Protein AF-A0A537S860-F1 (afdb_monomer_lite)

Foldseek 3Di:
DPVVCCVVVPHDPPDDDDDDDADLDDPPGDWLVRLLQLLLVVLVVCVVVVHDDDDDQDADDAFDPPDPCQQPALVVVVVVCQVCVQQQNLCVSNVATSVNCVVRNGSSCSSSSSVCSNQPRDHFPDWDWADDRGGIDIDGHHPDSDPDDDDDDPQDDQPPVCVQLLVLLVCCLPDPVSVVVCLVPVLVSLVVTPDDPQSSVCRNVLVVCCCPVPNRHGVVSSVSSCVRNVDD

Secondary structure (DSSP, 8-state):
-THHHHHHTT--TTS--------SSSSSPPPHHHHHHHHHHHHHHHHHTT----------SS--TTSTTTT---HHHHHHHHHHHHTT-GGGGGG--HHHHHHTT-GGGHHHHHHHHHH-S---SEEEEEE-SSSEEEEEE-------PPPPPSSPPPPGGGHHHHHHHHHHHH-HHHHHHHHH-HHHHHTTS---HHHHHHHHHT-HHIIIIIT---HHHHHHHHHHHS--

Structure (mmCIF, N/CA/C/O backbone):
data_AF-A0A537S860-F1
#
_entry.id   AF-A0A537S860-F1
#
loop_
_atom_site.group_PDB
_atom_site.id
_atom_site.type_symbol
_atom_site.label_atom_id
_atom_site.label_alt_id
_atom_site.label_comp_id
_atom_site.label_asym_id
_atom_site.label_entity_id
_atom_site.label_seq_id
_atom_site.pdbx_PDB_ins_code
_atom_site.Cartn_x
_atom_site.Cartn_y
_atom_site.Cartn_z
_atom_site.occupancy
_atom_site.B_iso_or_equiv
_atom_site.auth_seq_id
_atom_site.auth_comp_id
_atom_site.auth_asym_id
_atom_site.auth_atom_id
_atom_site.pdbx_PDB_model_num
ATOM 1 N N . ALA A 1 1 ? 5.070 0.898 -25.339 1.00 61.34 1 ALA A N 1
ATOM 2 C CA . ALA A 1 1 ? 4.832 0.032 -24.168 1.00 61.34 1 ALA A CA 1
ATOM 3 C C . ALA A 1 1 ? 3.435 -0.598 -24.181 1.00 61.34 1 ALA A C 1
ATOM 5 O O . ALA A 1 1 ? 3.368 -1.813 -24.228 1.00 61.34 1 ALA A O 1
ATOM 6 N N . PHE A 1 2 ? 2.332 0.167 -24.202 1.00 69.75 2 PHE A N 1
ATOM 7 C CA . PHE A 1 2 ? 0.989 -0.381 -23.910 1.00 69.75 2 PHE A CA 1
ATOM 8 C C . PHE A 1 2 ? 0.373 -1.342 -24.953 1.00 69.75 2 PHE A C 1
ATOM 10 O O . PHE A 1 2 ? -0.459 -2.167 -24.590 1.00 69.75 2 PHE A O 1
ATOM 17 N N . THR A 1 3 ? 0.763 -1.269 -26.231 1.00 80.12 3 THR A N 1
ATOM 18 C CA . THR A 1 3 ? 0.199 -2.131 -27.290 1.00 80.12 3 THR A CA 1
ATOM 19 C C . THR A 1 3 ? 0.643 -3.589 -27.179 1.00 80.12 3 THR A C 1
ATOM 21 O O . THR A 1 3 ? -0.132 -4.474 -27.516 1.00 80.12 3 THR A O 1
ATOM 24 N N . ILE A 1 4 ? 1.848 -3.843 -26.654 1.00 86.06 4 ILE A N 1
ATOM 25 C CA . ILE A 1 4 ? 2.384 -5.200 -26.478 1.00 86.06 4 ILE A CA 1
ATOM 26 C C . ILE A 1 4 ? 1.527 -5.977 -25.459 1.00 86.06 4 ILE A C 1
ATOM 28 O O . ILE A 1 4 ?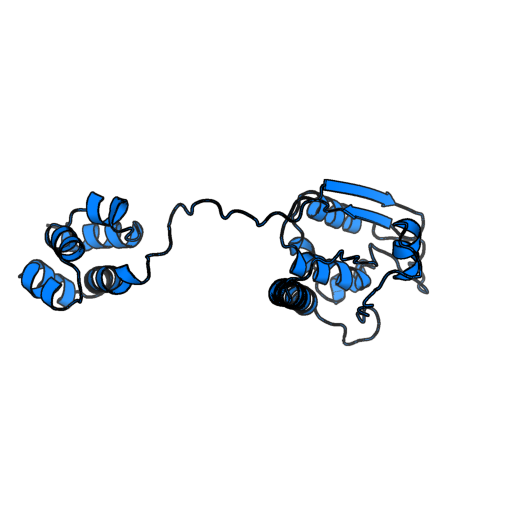 0.956 -6.996 -25.838 1.00 86.06 4 ILE A O 1
ATOM 32 N N . PRO A 1 5 ? 1.319 -5.509 -24.209 1.00 83.69 5 PRO A N 1
ATOM 33 C CA . PRO A 1 5 ? 0.417 -6.191 -23.281 1.00 83.69 5 PRO A CA 1
ATOM 34 C C . PRO A 1 5 ? -1.008 -6.359 -23.812 1.00 83.69 5 PRO A C 1
ATOM 36 O O . PRO A 1 5 ? -1.610 -7.397 -23.573 1.00 83.69 5 PRO A O 1
ATOM 39 N N . LEU A 1 6 ? -1.555 -5.382 -24.548 1.00 84.19 6 LEU A N 1
ATOM 40 C CA . LEU A 1 6 ? -2.899 -5.512 -25.128 1.00 84.19 6 LEU A CA 1
ATOM 41 C C . LEU A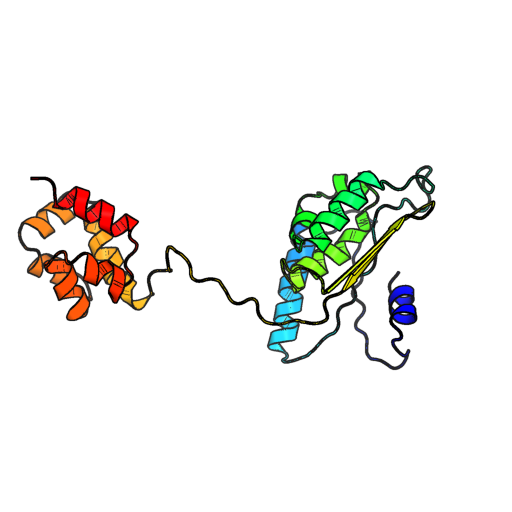 1 6 ? -3.003 -6.702 -26.090 1.00 84.19 6 LEU A C 1
ATOM 43 O O . LEU A 1 6 ? -3.944 -7.490 -25.978 1.00 84.19 6 LEU A O 1
ATOM 47 N N . GLU A 1 7 ? -2.030 -6.841 -26.993 1.00 85.62 7 GLU A N 1
ATOM 48 C CA . GLU A 1 7 ? -1.963 -7.942 -27.954 1.00 85.62 7 GLU A CA 1
ATOM 49 C C . GLU A 1 7 ? -1.814 -9.294 -27.245 1.00 85.62 7 GLU A C 1
ATOM 51 O O . GLU A 1 7 ? -2.605 -10.209 -27.478 1.00 85.62 7 GLU A O 1
ATOM 56 N N . PHE A 1 8 ? -0.865 -9.408 -26.310 1.00 87.12 8 PHE A N 1
ATOM 57 C CA . PHE A 1 8 ? -0.599 -10.664 -25.600 1.00 87.12 8 PHE A CA 1
ATOM 58 C C . PHE A 1 8 ? -1.686 -11.049 -24.584 1.00 87.12 8 PHE A C 1
ATOM 60 O O . PHE A 1 8 ? -1.863 -12.232 -24.303 1.00 87.12 8 PHE A O 1
ATOM 67 N N . CYS A 1 9 ? -2.460 -10.090 -24.067 1.00 85.50 9 CYS A N 1
ATOM 68 C CA . CYS A 1 9 ? -3.651 -10.376 -23.263 1.00 85.50 9 CYS A CA 1
ATOM 69 C C . CYS A 1 9 ? -4.868 -10.799 -24.110 1.00 85.50 9 CYS A C 1
ATOM 71 O O . CYS A 1 9 ? -5.910 -11.125 -23.542 1.00 85.50 9 CYS A O 1
ATOM 73 N N . GLY A 1 10 ? -4.763 -10.803 -25.445 1.00 86.50 10 GLY A N 1
ATOM 74 C CA . GLY A 1 10 ? -5.821 -11.263 -26.346 1.00 86.50 10 GLY A CA 1
ATOM 75 C C . GLY A 1 10 ? -6.966 -10.267 -26.544 1.00 86.50 10 GLY A C 1
ATOM 76 O O . GLY A 1 10 ? -8.055 -10.664 -26.969 1.00 86.50 10 GLY A O 1
ATOM 77 N N . TYR A 1 11 ? -6.754 -8.982 -26.240 1.00 85.56 11 TYR A N 1
ATOM 78 C CA . TYR A 1 11 ? -7.756 -7.952 -26.506 1.00 85.56 11 TYR A CA 1
ATOM 79 C C . TYR A 1 11 ? -7.839 -7.654 -28.001 1.00 85.56 11 TYR A C 1
ATOM 81 O O . TYR A 1 11 ? -6.830 -7.533 -28.696 1.00 85.56 11 TYR A O 1
ATOM 89 N N . LYS A 1 12 ? -9.066 -7.516 -28.506 1.00 82.69 12 LYS A N 1
ATOM 90 C CA . LYS A 1 12 ? -9.295 -7.159 -29.906 1.00 82.69 12 LYS A CA 1
ATOM 91 C C . LYS A 1 12 ? -9.099 -5.660 -30.116 1.00 82.69 12 LYS A C 1
ATOM 93 O O . LYS A 1 12 ? -9.374 -4.863 -29.221 1.00 82.69 12 LYS A O 1
ATOM 98 N N . HIS A 1 13 ? -8.690 -5.276 -31.321 1.00 75.19 13 HIS A N 1
ATOM 99 C CA . HIS A 1 13 ? -8.423 -3.879 -31.671 1.00 75.19 13 HIS A CA 1
ATOM 100 C C . HIS A 1 13 ? -9.678 -2.991 -31.599 1.00 75.19 13 HIS A C 1
ATOM 102 O O . HIS A 1 13 ? -9.564 -1.785 -31.405 1.00 75.19 13 HIS A O 1
ATOM 108 N N . GLU A 1 14 ? -10.875 -3.573 -31.723 1.00 82.75 14 GLU A N 1
ATOM 109 C CA . GLU A 1 14 ? -12.152 -2.854 -31.650 1.00 82.75 14 GLU A CA 1
ATOM 110 C C . GLU A 1 14 ? -12.618 -2.588 -30.208 1.00 82.75 14 GLU A C 1
ATOM 112 O O . GLU A 1 14 ? -13.622 -1.903 -29.995 1.00 82.75 14 GLU A O 1
ATOM 117 N N . GLN A 1 15 ? -11.929 -3.139 -29.204 1.00 84.19 15 GLN A N 1
ATOM 118 C CA . GLN A 1 15 ? -12.297 -2.954 -27.807 1.00 84.19 15 GLN A CA 1
ATOM 119 C C . GLN A 1 15 ? -11.957 -1.534 -27.342 1.00 84.19 15 GLN A C 1
ATOM 121 O O . GLN A 1 15 ? -10.877 -1.011 -27.610 1.00 84.19 15 GLN A O 1
ATOM 126 N N . GLN A 1 16 ? -12.885 -0.894 -26.626 1.00 85.50 16 GLN A N 1
ATOM 127 C CA . GLN A 1 16 ? -12.663 0.453 -26.106 1.00 85.50 16 GLN A CA 1
ATOM 128 C C . GLN A 1 16 ? -11.549 0.441 -25.056 1.00 85.50 16 GLN A C 1
ATOM 130 O O . GLN A 1 16 ? -11.630 -0.286 -24.065 1.00 85.50 16 GLN A O 1
ATOM 135 N N . PHE A 1 17 ? -10.538 1.284 -25.257 1.00 87.38 17 PHE A N 1
ATOM 136 C CA . PHE A 1 17 ? -9.439 1.480 -24.321 1.00 87.38 17 PHE A CA 1
ATOM 137 C C . PHE A 1 17 ? -9.232 2.973 -24.055 1.00 87.38 17 PHE A C 1
ATOM 139 O O . PHE A 1 17 ? -9.366 3.806 -24.952 1.00 87.38 17 PHE A O 1
ATOM 146 N N . LEU A 1 18 ? -8.894 3.309 -22.811 1.00 91.00 18 LEU A N 1
ATOM 147 C CA . LEU A 1 18 ? -8.478 4.651 -22.416 1.00 91.00 18 LEU A CA 1
ATOM 148 C C . LEU A 1 18 ? -6.978 4.610 -22.099 1.00 91.00 18 LEU A C 1
ATOM 150 O O . LEU A 1 18 ? -6.606 4.096 -21.043 1.00 91.00 18 LEU A O 1
ATOM 154 N N . PRO A 1 19 ? -6.101 5.108 -22.987 1.00 91.56 19 PRO A N 1
ATOM 155 C CA . PRO A 1 19 ? -4.675 5.133 -22.706 1.00 91.56 19 PRO A CA 1
ATOM 156 C C . PRO A 1 19 ? -4.357 6.248 -21.704 1.00 91.56 19 PRO A C 1
ATOM 158 O O . PRO A 1 19 ? -4.702 7.410 -21.915 1.00 91.56 19 PRO A O 1
ATOM 161 N N . ILE A 1 20 ? -3.657 5.896 -20.627 1.00 94.25 20 ILE A N 1
ATOM 162 C CA . ILE A 1 20 ? -3.117 6.851 -19.656 1.00 94.25 20 ILE A CA 1
ATOM 163 C C . ILE A 1 20 ? -1.597 6.818 -19.778 1.00 94.25 20 ILE A C 1
ATOM 165 O O . ILE A 1 20 ? -0.951 5.839 -19.405 1.00 94.25 20 ILE A O 1
ATOM 169 N N . PHE A 1 21 ? -1.022 7.889 -20.321 1.00 94.06 21 PHE A N 1
ATOM 170 C CA . PHE A 1 21 ? 0.425 8.026 -20.452 1.00 94.06 21 PHE A CA 1
ATOM 171 C C . PHE A 1 21 ? 1.009 8.673 -19.201 1.00 94.06 21 PHE A C 1
ATOM 173 O O . PHE A 1 21 ? 0.559 9.733 -18.766 1.00 94.06 21 PHE A O 1
ATOM 180 N N . VAL A 1 22 ? 2.042 8.045 -18.645 1.00 94.88 22 VAL A N 1
ATOM 181 C CA . VAL A 1 22 ? 2.754 8.534 -17.463 1.00 94.88 22 VAL A CA 1
ATOM 182 C C . VAL A 1 22 ? 4.182 8.845 -17.867 1.00 94.88 22 VAL A C 1
ATOM 184 O O . VAL A 1 22 ? 4.879 8.003 -18.430 1.00 94.88 22 VAL A O 1
ATOM 187 N N . ASN A 1 23 ? 4.623 10.065 -17.585 1.00 94.38 23 ASN A N 1
ATOM 188 C CA . ASN A 1 23 ? 5.998 10.465 -17.833 1.00 94.38 23 ASN A CA 1
ATOM 189 C C . ASN A 1 23 ? 6.952 9.719 -16.879 1.00 94.38 23 ASN A C 1
ATOM 191 O O . ASN A 1 23 ? 6.941 9.977 -15.678 1.00 94.38 23 ASN A O 1
ATOM 195 N N . ALA A 1 24 ? 7.772 8.808 -17.408 1.00 91.50 24 ALA A N 1
ATOM 196 C CA . ALA A 1 24 ? 8.7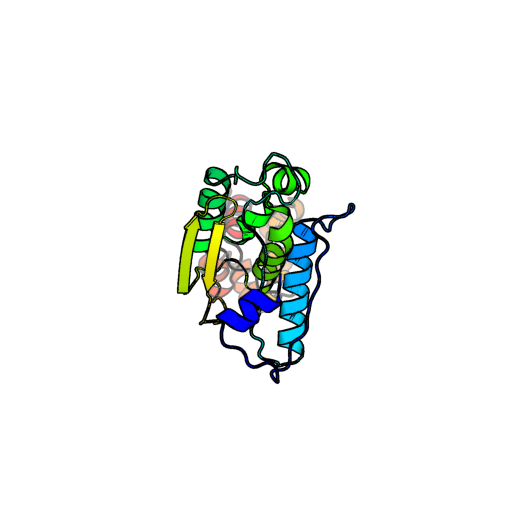66 8.056 -16.636 1.00 91.50 24 ALA A CA 1
ATOM 197 C C . ALA A 1 24 ? 10.204 8.576 -16.814 1.00 91.50 24 ALA A C 1
ATOM 199 O O . ALA A 1 24 ? 11.045 8.337 -15.953 1.00 91.50 24 ALA A O 1
ATOM 200 N N . TYR A 1 25 ? 10.484 9.317 -17.889 1.00 89.75 25 TYR A N 1
ATOM 201 C CA . TYR A 1 25 ? 11.857 9.603 -18.316 1.00 89.75 25 TYR A CA 1
ATOM 202 C C . TYR A 1 25 ? 12.248 11.076 -18.242 1.00 89.75 25 TYR A C 1
ATOM 204 O O . TYR A 1 25 ? 13.399 11.363 -17.937 1.00 89.75 25 TYR A O 1
ATOM 212 N N . VAL A 1 26 ? 11.330 12.013 -18.495 1.00 91.56 26 VAL A N 1
ATOM 213 C CA . VAL A 1 26 ? 11.678 13.437 -18.616 1.00 91.56 26 VAL A CA 1
ATOM 214 C C . VAL A 1 26 ? 11.445 14.143 -17.279 1.00 91.56 26 VAL A C 1
ATOM 216 O O . VAL A 1 26 ? 10.303 14.214 -16.834 1.00 91.56 26 VAL A O 1
ATOM 219 N N . PRO A 1 27 ? 12.466 14.696 -16.609 1.00 89.81 27 PRO A N 1
ATOM 220 C CA . PRO A 1 27 ? 12.236 15.459 -15.390 1.00 89.81 27 PRO A CA 1
ATOM 221 C C . PRO A 1 27 ? 11.418 16.742 -15.649 1.00 89.81 27 PRO A C 1
ATOM 223 O O . PRO A 1 27 ? 11.606 17.383 -16.684 1.00 89.81 27 PRO A O 1
ATOM 226 N N . PRO A 1 28 ? 10.553 17.164 -14.707 1.00 92.38 28 PRO A N 1
ATOM 227 C CA . PRO A 1 28 ? 10.201 16.455 -13.479 1.00 92.38 28 PRO A CA 1
ATOM 228 C C . PRO A 1 28 ? 9.213 15.304 -13.743 1.00 92.38 28 PRO A C 1
ATOM 230 O O . PRO A 1 28 ? 8.138 15.498 -14.313 1.00 92.38 28 PRO A O 1
ATOM 233 N N . GLN A 1 29 ? 9.555 14.100 -13.281 1.00 95.50 29 GLN A N 1
ATOM 234 C CA . GLN A 1 29 ? 8.632 12.965 -13.252 1.00 95.50 29 GLN A CA 1
ATOM 235 C C . GLN A 1 29 ? 7.666 13.085 -12.056 1.00 95.50 29 GLN A C 1
ATOM 237 O O . GLN A 1 29 ? 8.039 13.652 -11.025 1.00 95.50 29 GLN A O 1
ATOM 242 N N . PRO A 1 30 ? 6.443 12.523 -12.127 1.00 96.38 30 PRO A N 1
ATOM 243 C CA . PRO A 1 30 ? 5.575 12.437 -10.961 1.00 96.38 30 PRO A CA 1
ATOM 244 C C . PRO A 1 30 ? 6.231 11.583 -9.870 1.00 96.38 30 PRO A C 1
ATOM 246 O O . PRO A 1 30 ? 6.911 10.587 -10.155 1.00 96.38 30 PRO A O 1
ATOM 249 N N . THR A 1 31 ? 6.020 11.984 -8.615 1.00 96.19 31 THR A N 1
ATOM 250 C CA . THR A 1 31 ? 6.512 11.225 -7.464 1.00 96.19 31 THR A CA 1
ATOM 251 C C . THR A 1 31 ? 5.727 9.915 -7.306 1.00 96.19 31 THR A C 1
ATOM 253 O O . THR A 1 31 ? 4.570 9.835 -7.746 1.00 96.19 31 THR A O 1
ATOM 256 N N . PRO A 1 32 ? 6.319 8.894 -6.668 1.00 95.94 32 PRO A N 1
ATOM 257 C CA . PRO A 1 32 ? 5.631 7.654 -6.307 1.00 95.94 32 PRO A CA 1
ATOM 258 C C . PRO A 1 32 ? 4.298 7.875 -5.589 1.00 95.94 32 PRO A C 1
ATOM 260 O O . PRO A 1 32 ? 3.281 7.284 -5.952 1.00 95.94 32 PRO A O 1
ATOM 263 N N . GLU A 1 33 ? 4.268 8.785 -4.616 1.00 97.19 33 GLU A N 1
ATOM 264 C CA . GLU A 1 33 ? 3.080 9.096 -3.820 1.00 97.19 33 GLU A CA 1
ATOM 265 C C . GLU A 1 33 ? 1.998 9.733 -4.689 1.00 97.19 33 GLU A C 1
ATOM 267 O O . GLU A 1 33 ? 0.816 9.429 -4.534 1.00 97.19 33 GLU A O 1
ATOM 272 N N . ARG A 1 34 ? 2.389 10.590 -5.643 1.00 97.62 34 ARG A N 1
ATOM 273 C CA . ARG A 1 34 ? 1.449 11.193 -6.591 1.00 97.62 34 ARG A CA 1
ATOM 274 C C . ARG A 1 34 ? 0.859 10.148 -7.533 1.00 97.62 34 ARG A C 1
ATOM 276 O O . ARG A 1 34 ? -0.335 10.221 -7.813 1.00 97.62 34 ARG A O 1
ATOM 283 N N . CYS A 1 35 ? 1.665 9.191 -7.995 1.00 98.00 35 CYS A N 1
ATOM 284 C CA . CYS A 1 35 ? 1.203 8.069 -8.815 1.00 98.00 35 CYS A CA 1
ATOM 285 C C . CYS A 1 35 ? 0.196 7.205 -8.041 1.00 98.00 35 CYS A C 1
ATOM 287 O O . CYS A 1 35 ? -0.902 6.948 -8.530 1.00 98.00 35 CYS A O 1
ATOM 289 N N . PHE A 1 36 ? 0.511 6.850 -6.795 1.00 98.25 36 PHE A N 1
ATOM 290 C CA . PHE A 1 36 ? -0.393 6.090 -5.932 1.00 98.25 36 PHE A CA 1
ATOM 291 C C . PHE A 1 36 ? -1.702 6.841 -5.648 1.00 98.25 36 PHE A C 1
ATOM 293 O O . PHE A 1 36 ? -2.788 6.291 -5.828 1.00 98.25 36 PHE A O 1
ATOM 300 N N . ALA A 1 37 ? -1.627 8.123 -5.279 1.00 98.44 37 ALA A N 1
ATOM 301 C CA . ALA A 1 37 ? -2.808 8.949 -5.030 1.00 98.44 37 ALA A CA 1
ATOM 302 C C . ALA A 1 37 ? -3.676 9.121 -6.289 1.00 98.44 37 ALA A C 1
ATOM 304 O O . ALA A 1 37 ? -4.904 9.133 -6.204 1.00 98.44 37 ALA A O 1
ATOM 305 N N . PHE A 1 38 ? -3.054 9.224 -7.468 1.00 98.50 38 PHE A N 1
ATOM 306 C CA . PHE A 1 38 ? -3.778 9.231 -8.738 1.00 98.50 38 PHE A CA 1
ATOM 307 C C . PHE A 1 38 ? -4.528 7.913 -8.964 1.00 98.50 38 PHE A C 1
ATOM 309 O O . PHE A 1 38 ? -5.693 7.945 -9.353 1.00 98.50 38 PHE A O 1
ATOM 316 N N . GLY A 1 39 ? -3.908 6.771 -8.653 1.00 97.88 39 GLY A N 1
ATOM 317 C CA . GLY A 1 39 ? -4.574 5.469 -8.671 1.00 97.88 39 GLY A CA 1
ATOM 318 C C . GLY A 1 39 ? -5.807 5.420 -7.769 1.00 97.88 39 GLY A C 1
ATOM 319 O O . GLY A 1 39 ? -6.885 5.045 -8.223 1.00 97.88 39 GLY A O 1
ATOM 320 N N . GLN A 1 40 ? -5.691 5.891 -6.525 1.00 97.50 40 GLN A N 1
ATOM 321 C CA . GLN A 1 40 ? -6.833 5.958 -5.602 1.00 97.50 40 GLN A CA 1
ATOM 322 C C . GLN A 1 40 ? -7.978 6.809 -6.171 1.00 97.50 40 GLN A C 1
ATOM 324 O O . GLN A 1 40 ? -9.140 6.404 -6.139 1.00 97.50 40 GLN A O 1
ATOM 329 N N . ALA A 1 41 ? -7.651 7.977 -6.730 1.00 98.00 41 ALA A N 1
ATOM 330 C CA . ALA A 1 41 ? -8.639 8.858 -7.344 1.00 98.00 41 ALA A CA 1
ATOM 331 C C . ALA A 1 41 ? -9.305 8.214 -8.572 1.00 98.00 41 ALA A C 1
ATOM 333 O O . ALA A 1 41 ? -10.515 8.347 -8.755 1.00 98.00 41 ALA A O 1
ATOM 334 N N . LEU A 1 42 ? -8.536 7.494 -9.393 1.00 96.38 42 LEU A N 1
ATOM 335 C CA . LEU A 1 42 ? -9.043 6.810 -10.578 1.00 96.38 42 LEU A CA 1
ATOM 336 C C . LEU A 1 42 ? -9.981 5.654 -10.213 1.00 96.38 42 LEU A C 1
ATOM 338 O O . LEU A 1 42 ? -11.052 5.540 -10.806 1.00 96.38 42 LEU A O 1
ATOM 342 N N . ALA A 1 43 ? -9.622 4.838 -9.218 1.00 94.06 43 ALA A N 1
ATOM 343 C CA . ALA A 1 43 ? -10.499 3.786 -8.707 1.00 94.06 43 ALA A CA 1
ATOM 344 C C . ALA A 1 43 ? -11.815 4.373 -8.176 1.00 94.06 43 ALA A C 1
ATOM 346 O O . ALA A 1 43 ? -12.889 3.936 -8.588 1.00 94.06 43 ALA A O 1
ATOM 347 N N . HIS A 1 44 ? -11.739 5.440 -7.372 1.00 93.62 44 HIS A N 1
ATOM 348 C CA . HIS A 1 44 ? -12.932 6.113 -6.862 1.00 93.62 44 HIS A CA 1
ATOM 349 C C . HIS A 1 44 ? -13.828 6.662 -7.981 1.00 93.62 44 HIS A C 1
ATOM 351 O O . HIS A 1 44 ? -15.050 6.548 -7.912 1.00 93.62 44 HIS A O 1
ATOM 357 N N . ALA A 1 45 ? -13.240 7.245 -9.030 1.00 94.62 45 ALA A N 1
ATOM 358 C CA . ALA A 1 45 ? -13.993 7.744 -10.176 1.00 94.62 45 ALA A CA 1
ATOM 359 C C . ALA A 1 45 ? -14.723 6.611 -10.919 1.00 94.62 45 ALA A C 1
ATOM 361 O O . ALA A 1 45 ? -15.905 6.745 -11.224 1.00 94.62 45 ALA A O 1
ATOM 362 N N . ILE A 1 46 ? -14.053 5.479 -11.162 1.00 92.19 46 ILE A N 1
ATOM 363 C CA . ILE A 1 46 ? -14.655 4.306 -11.819 1.00 92.19 46 ILE A CA 1
ATOM 364 C C . ILE A 1 46 ? -15.834 3.760 -10.999 1.00 92.19 46 ILE A C 1
ATOM 366 O O . ILE A 1 46 ? -16.893 3.474 -11.564 1.00 92.19 46 ILE A O 1
ATOM 370 N N . GLU A 1 47 ? -15.675 3.662 -9.676 1.00 90.25 47 GLU A N 1
ATOM 371 C CA . GLU A 1 47 ? -16.731 3.223 -8.755 1.00 90.25 47 GLU A CA 1
ATOM 372 C C . GLU A 1 47 ? -17.935 4.172 -8.759 1.00 90.25 47 GLU A C 1
ATOM 374 O O . GLU A 1 47 ? -19.079 3.722 -8.845 1.00 90.25 47 GLU A O 1
ATOM 379 N N . ARG A 1 48 ? -17.693 5.489 -8.702 1.00 91.81 48 ARG A N 1
ATOM 380 C CA . ARG A 1 48 ? -18.747 6.519 -8.723 1.00 91.81 48 ARG A CA 1
ATOM 381 C C . ARG A 1 48 ? -19.549 6.521 -10.018 1.00 91.81 48 ARG A C 1
ATOM 383 O O . ARG A 1 48 ? -20.751 6.761 -9.980 1.00 91.81 48 ARG A O 1
ATOM 390 N N . GLU A 1 49 ? -18.899 6.213 -11.132 1.00 93.00 49 GLU A N 1
ATOM 391 C CA . GLU A 1 49 ? -19.537 6.048 -12.439 1.00 93.00 49 GLU A CA 1
ATOM 392 C C . GLU A 1 49 ? -20.309 4.720 -12.567 1.00 93.00 49 GLU A C 1
ATOM 394 O O . GLU A 1 49 ? -20.965 4.485 -13.582 1.00 93.00 49 GLU A O 1
ATOM 399 N N . GLY A 1 50 ? -20.224 3.820 -11.577 1.00 90.44 50 GLY A N 1
ATOM 400 C CA . GLY A 1 50 ? -20.863 2.502 -11.619 1.00 90.44 50 GLY A CA 1
ATOM 401 C C . GLY A 1 50 ? -20.315 1.601 -12.731 1.00 90.44 50 GLY A C 1
ATOM 402 O O . GLY A 1 50 ? -21.015 0.705 -13.211 1.00 90.44 50 GLY A O 1
ATOM 403 N N . ARG A 1 51 ? -19.079 1.848 -13.186 1.00 87.75 51 ARG A N 1
ATOM 404 C CA . ARG A 1 51 ? -18.453 1.123 -14.298 1.00 87.75 51 ARG A CA 1
ATOM 405 C C . ARG A 1 51 ? -17.580 -0.012 -13.788 1.00 87.75 51 ARG A C 1
ATOM 407 O O . ARG A 1 51 ? -16.957 0.065 -12.737 1.00 87.75 51 ARG A O 1
ATOM 414 N N . ARG A 1 52 ? -17.483 -1.064 -14.598 1.00 85.88 52 ARG A N 1
ATOM 415 C CA . ARG A 1 52 ? -16.489 -2.128 -14.431 1.00 85.88 52 ARG A CA 1
ATOM 416 C C . ARG A 1 52 ? -15.375 -1.905 -15.441 1.00 85.88 52 ARG A C 1
ATOM 418 O O . ARG A 1 52 ? -15.659 -1.743 -16.625 1.00 85.88 52 ARG A O 1
ATOM 425 N N . ALA A 1 53 ? -14.133 -1.918 -14.978 1.00 88.75 53 ALA A N 1
ATOM 426 C CA . ALA A 1 53 ? -12.960 -1.742 -15.821 1.00 88.75 53 ALA A CA 1
ATOM 427 C C . ALA A 1 53 ? -11.964 -2.880 -15.594 1.00 88.75 53 ALA A C 1
ATOM 429 O O . ALA A 1 53 ? -11.807 -3.355 -14.470 1.00 88.75 53 ALA A O 1
ATOM 430 N N . VAL A 1 54 ? -11.279 -3.284 -16.663 1.00 91.50 54 VAL A N 1
ATOM 431 C CA . VAL A 1 54 ? -10.011 -4.008 -16.558 1.00 91.50 54 VAL A CA 1
ATOM 432 C C . VAL A 1 54 ? -8.897 -2.984 -16.701 1.00 91.50 54 VAL A C 1
ATOM 434 O O . VAL A 1 54 ? -8.943 -2.138 -17.593 1.00 91.50 54 VAL A O 1
ATOM 437 N N . VAL A 1 55 ? -7.914 -3.048 -15.809 1.00 93.19 55 VAL A N 1
ATOM 438 C CA . VAL A 1 55 ? -6.785 -2.121 -15.784 1.00 93.19 55 VAL A CA 1
ATOM 439 C C . VAL A 1 55 ? -5.523 -2.891 -16.127 1.00 93.19 55 VAL A C 1
ATOM 441 O O . VAL A 1 55 ? -5.222 -3.903 -15.500 1.00 93.19 55 VAL A O 1
ATOM 444 N N . LEU A 1 56 ? -4.780 -2.392 -17.110 1.00 93.62 56 LEU A N 1
ATOM 445 C CA . LEU A 1 56 ? -3.460 -2.894 -17.465 1.00 93.62 56 LEU A CA 1
ATOM 446 C C . LEU A 1 56 ? -2.436 -1.809 -17.141 1.00 93.62 56 LEU A C 1
ATOM 448 O O . LEU A 1 56 ? -2.453 -0.738 -17.747 1.00 93.62 56 LEU A O 1
ATOM 452 N N . ALA A 1 57 ? -1.548 -2.088 -16.193 1.00 94.94 57 ALA A N 1
ATOM 453 C CA . ALA A 1 57 ? -0.360 -1.279 -15.965 1.00 94.94 57 ALA A CA 1
ATOM 454 C C . ALA A 1 57 ? 0.833 -1.966 -16.626 1.00 94.94 57 ALA A C 1
ATOM 456 O O . ALA A 1 57 ? 1.084 -3.145 -16.396 1.00 94.94 57 ALA A O 1
ATOM 457 N N . SER A 1 58 ? 1.538 -1.227 -17.478 1.00 92.00 58 SER A N 1
ATOM 458 C CA . SER A 1 58 ? 2.665 -1.738 -18.257 1.00 92.00 58 SER A CA 1
ATOM 459 C C . SER A 1 58 ? 3.927 -0.932 -17.992 1.00 92.00 58 SER A C 1
ATOM 461 O O . SER A 1 58 ? 3.833 0.283 -17.790 1.00 92.00 58 SER A O 1
ATOM 463 N N . GLY A 1 59 ? 5.080 -1.581 -18.108 1.00 90.25 59 GLY A N 1
ATOM 464 C CA . GLY A 1 59 ? 6.390 -0.989 -17.856 1.00 90.25 59 GLY A CA 1
ATOM 465 C C . GLY A 1 59 ? 7.050 -1.603 -16.625 1.00 90.25 59 GLY A C 1
ATOM 466 O O . GLY A 1 59 ? 6.378 -2.198 -15.781 1.00 90.25 59 GLY A O 1
ATOM 467 N N . GLY A 1 60 ? 8.369 -1.464 -16.549 1.00 88.44 60 GLY A N 1
ATOM 468 C CA . GLY A 1 60 ? 9.183 -2.184 -15.572 1.00 88.44 60 GLY A CA 1
ATOM 469 C C . GLY A 1 60 ? 9.430 -3.657 -15.959 1.00 88.44 60 GLY A C 1
ATOM 470 O O . GLY A 1 60 ? 8.921 -4.137 -16.970 1.00 88.44 60 GLY A O 1
ATOM 471 N N . LEU A 1 61 ? 10.201 -4.418 -15.180 1.00 95.50 61 LEU A N 1
ATOM 472 C CA . LEU A 1 61 ? 11.030 -3.936 -14.064 1.00 95.50 61 LEU A CA 1
ATOM 473 C C . LEU A 1 61 ? 12.352 -3.333 -14.592 1.00 95.50 61 LEU A C 1
ATOM 475 O O . LEU A 1 61 ? 12.316 -2.577 -15.569 1.00 95.50 61 LEU A O 1
ATOM 479 N N . SER A 1 62 ? 13.498 -3.607 -13.967 1.00 96.94 62 SER A N 1
ATOM 480 C CA . SER A 1 62 ? 14.764 -2.963 -14.311 1.00 96.94 62 SER A CA 1
ATOM 481 C C . SER A 1 62 ? 15.128 -3.141 -15.787 1.00 96.94 62 SER A C 1
ATOM 483 O O . SER A 1 62 ? 15.180 -4.251 -16.318 1.00 96.94 62 SER A O 1
ATOM 485 N N . HIS A 1 63 ? 15.371 -2.023 -16.467 1.00 94.94 63 HIS A N 1
ATOM 486 C CA . HIS A 1 63 ? 15.975 -1.980 -17.795 1.00 94.94 63 HIS A CA 1
ATOM 487 C C . HIS A 1 63 ? 16.516 -0.573 -18.087 1.00 94.94 63 HIS A C 1
ATOM 489 O O . HIS A 1 63 ? 16.055 0.422 -17.525 1.00 94.94 63 HIS A O 1
ATOM 495 N N . TYR A 1 64 ? 17.500 -0.485 -18.986 1.00 95.12 64 TYR A N 1
ATOM 496 C CA . TYR A 1 64 ? 18.267 0.748 -19.213 1.00 95.12 64 TYR A CA 1
ATOM 497 C C . TYR A 1 64 ? 18.443 1.056 -20.711 1.00 95.12 64 TYR A C 1
ATOM 499 O O . TYR A 1 64 ? 19.544 0.949 -21.259 1.00 95.12 64 TYR A O 1
ATOM 507 N N . PRO A 1 65 ? 17.355 1.372 -21.433 1.00 90.88 65 PRO A N 1
ATOM 508 C CA . PRO A 1 65 ? 17.396 1.523 -22.880 1.00 90.88 65 PRO A CA 1
ATOM 509 C C . PRO A 1 65 ? 18.263 2.720 -23.275 1.00 90.88 65 PRO A C 1
ATOM 511 O O . PRO A 1 65 ? 18.121 3.818 -22.743 1.00 90.88 65 PRO A O 1
ATOM 514 N N . GLY A 1 66 ? 19.164 2.507 -24.235 1.00 91.75 66 GLY A N 1
ATOM 515 C CA . GLY A 1 66 ? 20.040 3.565 -24.743 1.00 91.75 66 GLY A CA 1
ATOM 516 C C . GLY A 1 66 ? 21.196 3.949 -23.814 1.00 91.75 66 GLY A C 1
ATOM 517 O O . GLY A 1 66 ? 21.862 4.947 -24.084 1.00 91.75 66 GLY A O 1
ATOM 518 N N . THR A 1 67 ? 21.469 3.176 -22.758 1.00 93.62 67 THR A N 1
ATOM 519 C CA . THR A 1 67 ? 22.621 3.395 -21.870 1.00 93.62 67 THR A CA 1
ATOM 520 C C . THR A 1 67 ? 23.598 2.211 -21.909 1.00 93.62 67 THR A C 1
ATOM 522 O O . THR A 1 67 ? 23.237 1.115 -22.349 1.00 93.62 67 THR A O 1
ATOM 525 N N . PRO A 1 68 ? 24.839 2.376 -21.412 1.00 95.81 68 PRO A N 1
ATOM 526 C CA . PRO A 1 68 ? 25.773 1.261 -21.240 1.00 95.81 68 PRO A CA 1
ATOM 527 C C . PRO A 1 68 ? 25.274 0.147 -20.303 1.00 95.81 68 PRO A C 1
ATOM 529 O O . PRO A 1 68 ? 25.811 -0.955 -20.338 1.00 95.81 68 PRO A O 1
ATOM 532 N N . GLN A 1 69 ? 24.261 0.412 -19.470 1.00 93.56 69 GLN A N 1
ATOM 533 C CA . GLN A 1 69 ? 23.668 -0.558 -18.541 1.00 93.56 69 GLN A CA 1
ATOM 534 C C . GLN A 1 69 ? 22.617 -1.458 -19.207 1.00 93.56 69 GLN A C 1
ATOM 536 O O . GLN A 1 69 ? 22.098 -2.355 -18.554 1.00 93.56 69 GLN A O 1
ATOM 541 N N . TYR A 1 70 ? 22.303 -1.265 -20.494 1.00 94.62 70 TYR A N 1
ATOM 542 C CA . TYR A 1 70 ? 21.249 -2.019 -21.181 1.00 94.62 70 TYR A CA 1
ATOM 543 C C . TYR A 1 70 ? 21.319 -3.555 -21.017 1.00 94.62 70 TYR A C 1
ATOM 545 O O . TYR A 1 70 ? 20.278 -4.145 -20.741 1.00 94.62 70 TYR A O 1
ATOM 553 N N . PRO A 1 71 ? 22.486 -4.230 -21.110 1.00 96.19 71 PRO A N 1
ATOM 554 C CA . PRO A 1 71 ? 22.573 -5.682 -20.910 1.00 96.19 71 PRO A CA 1
ATOM 555 C C . PRO A 1 71 ? 22.710 -6.096 -19.429 1.00 96.19 71 PRO A C 1
ATOM 557 O O . PRO A 1 71 ? 23.087 -7.230 -19.133 1.00 96.19 71 PRO A O 1
ATOM 560 N N . HIS A 1 72 ? 22.486 -5.174 -18.489 1.00 96.31 72 HIS A N 1
ATOM 561 C CA . HIS A 1 72 ? 22.748 -5.349 -17.059 1.00 96.31 72 HIS A CA 1
ATOM 562 C C . HIS A 1 72 ? 21.534 -4.938 -16.206 1.00 96.31 72 HIS A C 1
ATOM 564 O O . HIS A 1 72 ? 21.616 -3.958 -15.463 1.00 96.31 72 HIS A O 1
ATOM 570 N N . PRO A 1 73 ? 20.400 -5.657 -16.304 1.00 97.19 73 PRO A N 1
ATOM 571 C CA . PRO A 1 73 ? 19.259 -5.413 -15.428 1.00 97.19 73 PRO A CA 1
ATOM 572 C C . PRO A 1 73 ? 19.617 -5.678 -13.954 1.00 97.19 73 PRO A C 1
ATOM 574 O O . PRO A 1 73 ? 20.395 -6.582 -13.638 1.00 97.19 73 PRO A O 1
ATOM 577 N N . ASP A 1 74 ? 19.016 -4.912 -13.046 1.00 97.56 74 ASP A N 1
ATOM 578 C CA . ASP A 1 74 ? 19.139 -5.067 -11.593 1.00 97.56 74 ASP A CA 1
ATOM 579 C C . ASP A 1 74 ? 18.165 -6.147 -11.084 1.00 97.56 74 ASP A C 1
ATOM 581 O O . ASP A 1 74 ? 17.138 -5.883 -10.453 1.00 97.56 74 ASP A O 1
ATOM 585 N N . ILE A 1 75 ? 18.494 -7.402 -11.403 1.00 97.25 75 ILE A N 1
ATOM 586 C CA . ILE A 1 75 ? 17.657 -8.576 -11.107 1.00 97.25 75 ILE A CA 1
ATOM 587 C C . ILE A 1 75 ? 17.428 -8.748 -9.599 1.00 97.25 75 ILE A C 1
ATOM 589 O O . ILE A 1 75 ? 16.371 -9.236 -9.193 1.00 97.25 75 ILE A O 1
ATOM 593 N N . ASP A 1 76 ? 18.397 -8.373 -8.763 1.00 97.44 76 ASP A N 1
ATOM 594 C CA . ASP A 1 76 ? 18.293 -8.549 -7.315 1.00 97.44 76 ASP A CA 1
ATOM 595 C C . ASP A 1 76 ? 17.248 -7.597 -6.723 1.00 97.44 76 ASP A C 1
ATOM 597 O O . ASP A 1 76 ? 16.369 -8.043 -5.979 1.00 97.44 76 ASP A O 1
ATOM 601 N N . THR A 1 77 ? 17.273 -6.314 -7.109 1.00 98.06 77 THR A N 1
ATOM 602 C CA . THR A 1 77 ? 16.214 -5.364 -6.734 1.00 98.06 77 THR A CA 1
ATOM 603 C C . THR A 1 77 ? 14.857 -5.822 -7.263 1.00 98.06 77 THR A C 1
ATOM 605 O O . THR A 1 77 ? 13.862 -5.808 -6.532 1.00 98.06 77 THR A O 1
ATOM 608 N N . ASP A 1 78 ? 14.807 -6.278 -8.512 1.00 98.25 78 ASP A N 1
ATOM 609 C CA . ASP A 1 78 ? 13.570 -6.711 -9.156 1.00 98.25 78 ASP A CA 1
ATOM 610 C C . ASP A 1 78 ? 12.944 -7.930 -8.485 1.00 98.25 78 ASP A C 1
ATOM 612 O O . ASP A 1 78 ? 11.721 -8.000 -8.349 1.00 98.25 78 ASP A O 1
ATOM 616 N N . ARG A 1 79 ? 13.764 -8.876 -8.015 1.00 98.38 79 ARG A N 1
ATOM 617 C CA . ARG A 1 79 ? 13.288 -10.036 -7.258 1.00 98.38 79 ARG A CA 1
ATOM 618 C C . ARG A 1 79 ? 12.642 -9.600 -5.947 1.00 98.38 79 ARG A C 1
ATOM 620 O O . ARG A 1 79 ? 11.565 -10.089 -5.618 1.00 98.38 79 ARG A O 1
ATOM 627 N N . VAL A 1 80 ? 13.237 -8.637 -5.241 1.00 98.44 80 VAL A N 1
ATOM 628 C CA . VAL A 1 80 ? 12.651 -8.078 -4.013 1.00 98.44 80 VAL A CA 1
ATOM 629 C C . VAL A 1 80 ? 11.332 -7.368 -4.315 1.00 98.44 80 VAL A C 1
ATOM 631 O O . VAL A 1 80 ? 10.350 -7.595 -3.607 1.00 98.44 80 VAL A O 1
ATOM 634 N N . ILE A 1 81 ? 11.274 -6.542 -5.367 1.00 98.25 81 ILE A N 1
ATOM 635 C CA . ILE A 1 81 ? 10.023 -5.908 -5.807 1.00 98.25 81 ILE A CA 1
ATOM 636 C C . ILE A 1 81 ? 8.972 -6.990 -6.068 1.00 98.25 81 ILE A C 1
ATOM 638 O O . ILE A 1 81 ? 7.902 -6.964 -5.461 1.00 98.25 81 ILE A O 1
ATOM 642 N N . PHE A 1 82 ? 9.290 -7.975 -6.907 1.00 98.50 82 PHE A N 1
ATOM 643 C CA . PHE A 1 82 ? 8.377 -9.049 -7.275 1.00 98.50 82 PHE A CA 1
ATOM 644 C C . PHE A 1 82 ? 7.872 -9.838 -6.065 1.00 98.50 82 PHE A C 1
ATOM 646 O O . PHE A 1 82 ? 6.666 -10.023 -5.935 1.00 98.50 82 PHE A O 1
ATOM 653 N N . GLU A 1 83 ? 8.748 -10.257 -5.151 1.00 98.50 83 GLU A N 1
ATOM 654 C CA . GLU A 1 83 ? 8.364 -11.004 -3.947 1.00 98.50 83 GLU A CA 1
ATOM 655 C C . GLU A 1 83 ? 7.385 -10.215 -3.070 1.00 98.50 83 GLU A C 1
ATOM 657 O O . GLU A 1 83 ? 6.420 -10.777 -2.545 1.00 98.50 83 GLU A O 1
ATOM 662 N N . ARG A 1 84 ? 7.583 -8.898 -2.937 1.00 98.44 84 ARG A N 1
ATOM 663 C CA . ARG A 1 84 ? 6.667 -8.028 -2.186 1.00 98.44 84 ARG A CA 1
ATOM 664 C C . ARG A 1 84 ? 5.315 -7.914 -2.877 1.00 98.44 84 ARG A C 1
ATOM 666 O O . ARG A 1 84 ? 4.292 -8.085 -2.212 1.00 98.44 84 ARG A O 1
ATOM 673 N N . LEU A 1 85 ? 5.302 -7.705 -4.193 1.00 97.94 85 LEU A N 1
ATOM 674 C CA . LEU A 1 85 ? 4.067 -7.636 -4.976 1.00 97.94 85 LEU A CA 1
ATOM 675 C C . LEU A 1 85 ? 3.308 -8.974 -4.964 1.00 97.94 85 LEU A C 1
ATOM 677 O O . LEU A 1 85 ? 2.103 -8.996 -4.727 1.00 97.94 85 LEU A O 1
ATOM 681 N N . ALA A 1 86 ? 4.011 -10.097 -5.124 1.00 98.12 86 ALA A N 1
ATOM 682 C CA . ALA A 1 86 ? 3.452 -11.448 -5.083 1.00 98.12 86 ALA A CA 1
ATOM 683 C C . ALA A 1 86 ? 2.915 -11.834 -3.693 1.00 98.12 86 ALA A C 1
ATOM 685 O O . ALA A 1 86 ? 1.992 -12.642 -3.583 1.00 98.12 86 ALA A O 1
ATOM 686 N N . ALA A 1 87 ? 3.451 -11.237 -2.624 1.00 97.88 87 ALA A N 1
ATOM 687 C CA . ALA A 1 87 ? 2.920 -11.360 -1.268 1.00 97.88 87 ALA A CA 1
ATOM 688 C C . ALA A 1 87 ? 1.733 -10.416 -0.983 1.00 97.88 87 ALA A C 1
ATOM 690 O O . ALA A 1 87 ? 1.157 -10.477 0.101 1.00 97.88 87 ALA A O 1
ATOM 691 N N . GLY A 1 88 ? 1.357 -9.555 -1.934 1.00 96.44 88 GLY A N 1
ATOM 692 C CA . GLY A 1 88 ? 0.280 -8.577 -1.784 1.00 96.44 88 GLY A CA 1
ATOM 693 C C . GLY A 1 88 ? 0.681 -7.268 -1.104 1.00 96.44 88 GLY A C 1
ATOM 694 O O . GLY A 1 88 ? -0.193 -6.472 -0.783 1.00 96.44 88 GLY A O 1
ATOM 695 N N . ASN A 1 89 ? 1.977 -7.021 -0.899 1.00 97.44 89 ASN A N 1
ATOM 696 C CA . ASN A 1 89 ? 2.501 -5.757 -0.383 1.00 97.44 89 ASN A CA 1
ATOM 697 C C . ASN A 1 89 ? 2.849 -4.821 -1.550 1.00 97.44 89 ASN A C 1
ATOM 699 O O . ASN A 1 89 ? 4.014 -4.651 -1.916 1.00 97.44 89 ASN A O 1
ATOM 703 N N . LEU A 1 90 ? 1.821 -4.233 -2.157 1.00 96.62 90 LEU A N 1
ATOM 704 C CA . LEU A 1 90 ? 1.950 -3.359 -3.322 1.00 96.62 90 LEU A CA 1
ATOM 705 C C . LEU A 1 90 ? 2.477 -1.980 -2.925 1.00 96.62 90 LEU A C 1
ATOM 707 O O . LEU A 1 90 ? 3.218 -1.349 -3.683 1.00 96.62 90 LEU A O 1
ATOM 711 N N . ARG A 1 91 ? 2.168 -1.536 -1.703 1.00 96.25 91 ARG A N 1
ATOM 712 C CA . ARG A 1 91 ? 2.708 -0.298 -1.125 1.00 96.25 91 ARG A CA 1
ATOM 713 C C . ARG A 1 91 ? 4.230 -0.298 -1.005 1.00 96.25 91 ARG A C 1
ATOM 715 O O . ARG A 1 91 ? 4.804 0.782 -0.888 1.00 96.25 91 ARG A O 1
ATOM 722 N N . TYR A 1 92 ? 4.895 -1.453 -1.095 1.00 97.56 92 TYR A N 1
ATOM 723 C CA . TYR A 1 92 ? 6.354 -1.522 -1.184 1.00 97.56 92 TYR A CA 1
ATOM 724 C C . TYR A 1 92 ? 6.920 -0.658 -2.323 1.00 97.56 92 TYR A C 1
ATOM 726 O O . TYR A 1 92 ? 7.970 -0.052 -2.159 1.00 97.56 92 TYR A O 1
ATOM 734 N N . LEU A 1 93 ? 6.199 -0.489 -3.437 1.00 96.81 93 LEU A N 1
ATOM 735 C CA . LEU A 1 93 ? 6.636 0.383 -4.538 1.00 96.81 93 LEU A CA 1
ATOM 736 C C . LEU A 1 93 ? 6.792 1.860 -4.141 1.00 96.81 93 LEU A C 1
ATOM 738 O O . LEU A 1 93 ? 7.447 2.612 -4.862 1.00 96.81 93 LEU A O 1
ATOM 742 N N . LEU A 1 94 ? 6.200 2.284 -3.020 1.00 97.00 94 LEU A N 1
ATOM 743 C CA . LEU A 1 94 ? 6.347 3.635 -2.478 1.00 97.00 94 LEU A CA 1
ATOM 744 C C . LEU A 1 94 ? 7.644 3.825 -1.684 1.00 97.00 94 LEU A C 1
ATOM 746 O O . LEU A 1 94 ? 7.954 4.948 -1.307 1.00 97.00 94 LEU A O 1
ATOM 750 N N . SER A 1 95 ? 8.421 2.766 -1.429 1.00 96.88 95 SER A N 1
ATOM 751 C CA . SER A 1 95 ? 9.729 2.907 -0.776 1.00 96.88 95 SER A CA 1
ATOM 752 C C . SER A 1 95 ? 10.815 3.448 -1.709 1.00 96.88 95 SER A C 1
ATOM 754 O O . SER A 1 95 ? 11.926 3.711 -1.256 1.00 96.88 95 SER A O 1
ATOM 756 N N . PHE A 1 96 ? 10.531 3.561 -3.008 1.00 96.38 96 PHE A N 1
ATOM 757 C CA . PHE A 1 96 ? 11.474 4.037 -4.013 1.00 96.38 96 PHE A CA 1
ATOM 758 C C . PHE A 1 96 ? 11.201 5.497 -4.324 1.00 96.38 96 PHE A C 1
ATOM 760 O O . PHE A 1 96 ? 10.169 5.795 -4.910 1.00 96.38 96 PHE A O 1
ATOM 767 N N . ASP A 1 97 ? 12.134 6.391 -4.014 1.00 94.69 97 ASP A N 1
ATOM 768 C CA . ASP A 1 97 ? 12.096 7.756 -4.538 1.00 94.69 97 ASP A CA 1
ATOM 769 C C . ASP A 1 97 ? 12.499 7.806 -6.029 1.00 94.69 97 ASP A C 1
ATOM 771 O O . ASP A 1 97 ? 12.858 6.800 -6.647 1.00 94.69 97 ASP A O 1
ATOM 775 N N . ALA A 1 98 ? 12.445 8.996 -6.636 1.00 92.88 98 ALA A N 1
ATOM 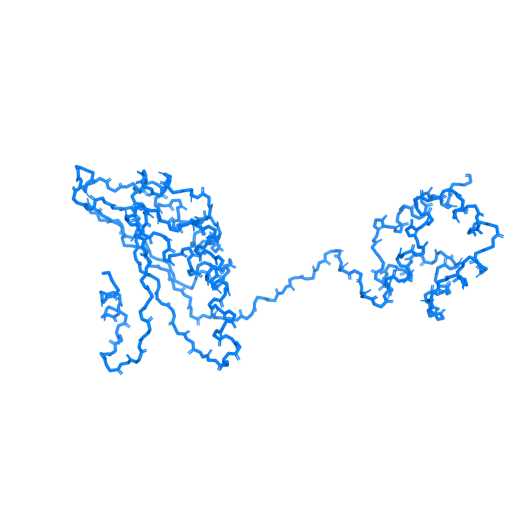776 C CA . ALA A 1 98 ? 12.785 9.167 -8.048 1.00 92.88 98 ALA A CA 1
ATOM 777 C C . ALA A 1 98 ? 14.223 8.724 -8.385 1.00 92.88 98 ALA A C 1
ATOM 779 O O . ALA A 1 98 ? 14.441 8.172 -9.462 1.00 92.88 98 ALA A O 1
ATOM 780 N N . ALA A 1 99 ? 15.181 8.934 -7.477 1.00 94.50 99 ALA A N 1
ATOM 781 C CA . ALA A 1 99 ? 16.580 8.572 -7.685 1.00 94.50 99 ALA A CA 1
ATOM 782 C C . ALA A 1 99 ? 16.813 7.062 -7.528 1.00 94.50 99 ALA A C 1
ATOM 784 O O . ALA A 1 99 ? 17.645 6.486 -8.224 1.00 94.50 99 ALA A O 1
ATOM 785 N N . ALA A 1 100 ? 16.085 6.408 -6.623 1.00 96.12 100 ALA A N 1
ATOM 786 C CA . ALA A 1 100 ? 16.094 4.963 -6.468 1.00 96.12 100 ALA A CA 1
ATOM 787 C C . ALA A 1 100 ? 15.516 4.283 -7.710 1.00 96.12 100 ALA A C 1
ATOM 789 O O . ALA A 1 100 ? 16.160 3.381 -8.232 1.00 96.12 100 ALA A O 1
ATOM 790 N N . LEU A 1 101 ? 14.371 4.758 -8.218 1.00 96.19 101 LEU A N 1
ATOM 791 C CA . LEU A 1 101 ? 13.782 4.243 -9.458 1.00 96.19 101 LEU A CA 1
ATOM 792 C C . LEU A 1 101 ? 14.727 4.388 -10.658 1.00 96.19 101 LEU A C 1
ATOM 794 O O . LEU A 1 101 ? 14.792 3.487 -11.486 1.00 96.19 101 LEU A O 1
ATOM 798 N N . ASP A 1 102 ? 15.447 5.506 -10.762 1.00 95.00 102 ASP A N 1
ATOM 799 C CA . ASP A 1 102 ? 16.434 5.728 -11.826 1.00 95.00 102 ASP A CA 1
ATOM 800 C C . ASP A 1 102 ? 17.626 4.771 -11.707 1.00 95.00 102 ASP A C 1
ATOM 802 O O . ASP A 1 102 ? 17.924 4.010 -12.628 1.00 95.00 102 ASP A O 1
ATOM 806 N N . ARG A 1 103 ? 18.245 4.721 -10.523 1.00 95.62 103 ARG A N 1
ATOM 807 C CA . ARG A 1 103 ? 19.413 3.876 -10.248 1.00 95.62 103 ARG A CA 1
ATOM 808 C C . ARG A 1 103 ? 19.142 2.392 -10.511 1.00 95.62 103 ARG A C 1
ATOM 810 O O . ARG A 1 103 ? 20.014 1.701 -11.032 1.00 95.62 103 ARG A O 1
ATOM 817 N N . THR A 1 104 ? 17.949 1.907 -10.175 1.00 96.56 104 THR A N 1
ATOM 818 C CA . THR A 1 104 ? 17.569 0.496 -10.340 1.00 96.56 104 THR A CA 1
ATOM 819 C C . THR A 1 104 ? 16.873 0.216 -11.676 1.00 96.56 104 THR A C 1
ATOM 821 O O . THR A 1 104 ? 16.328 -0.865 -11.857 1.00 96.56 104 THR A O 1
ATOM 824 N N . GLY A 1 105 ? 16.834 1.173 -12.615 1.00 96.44 105 GLY A N 1
ATOM 825 C CA . GLY A 1 105 ? 16.240 0.971 -13.946 1.00 96.44 105 GLY A CA 1
ATOM 826 C C . GLY A 1 105 ? 14.720 0.782 -13.934 1.00 96.44 105 GLY A C 1
ATOM 827 O O . GLY A 1 105 ? 14.138 0.296 -14.898 1.00 96.44 105 GLY A O 1
ATOM 828 N N . ASN A 1 106 ? 14.061 1.147 -12.838 1.00 96.94 106 ASN A N 1
ATOM 829 C CA . ASN A 1 106 ? 12.651 0.892 -12.559 1.00 96.94 106 ASN A CA 1
ATOM 830 C C . ASN A 1 106 ? 11.776 2.147 -12.747 1.00 96.94 106 ASN A C 1
ATOM 832 O O . ASN A 1 106 ? 10.684 2.250 -12.192 1.00 96.94 106 ASN A O 1
ATOM 836 N N . VAL A 1 107 ? 12.218 3.134 -13.534 1.00 95.75 107 VAL A N 1
ATOM 837 C CA . VAL A 1 107 ? 11.491 4.407 -13.721 1.00 95.75 107 VAL A CA 1
ATOM 838 C C . VAL A 1 107 ? 10.059 4.237 -14.239 1.00 95.75 107 VAL A C 1
ATOM 840 O O . VAL A 1 107 ? 9.184 5.049 -13.923 1.00 95.75 107 VAL A O 1
ATOM 843 N N . GLU A 1 108 ? 9.797 3.172 -14.990 1.00 95.12 108 GLU A N 1
ATOM 844 C CA . GLU A 1 108 ? 8.474 2.851 -15.524 1.00 95.12 108 GLU A CA 1
ATOM 845 C C . GLU A 1 108 ? 7.534 2.192 -14.500 1.00 95.12 108 GLU A C 1
ATOM 847 O O . GLU A 1 108 ? 6.321 2.185 -14.717 1.00 95.12 108 GLU A O 1
ATOM 852 N N . CYS A 1 109 ? 8.034 1.756 -13.333 1.00 96.00 109 CYS A N 1
ATOM 853 C CA . CYS A 1 109 ? 7.210 1.228 -12.234 1.00 96.00 109 CYS A CA 1
ATOM 854 C C . CYS A 1 109 ? 6.206 2.251 -11.678 1.00 96.00 109 CYS A C 1
ATOM 856 O O . CYS A 1 109 ? 5.358 1.908 -10.859 1.00 96.00 109 CYS A O 1
ATOM 858 N N . ARG A 1 110 ? 6.229 3.497 -12.163 1.00 96.75 110 ARG A N 1
ATOM 859 C CA . ARG A 1 110 ? 5.181 4.499 -11.939 1.00 96.75 110 ARG A CA 1
ATOM 860 C C . ARG A 1 110 ? 3.797 4.039 -12.388 1.00 96.75 110 ARG A C 1
ATOM 862 O O . ARG A 1 110 ? 2.817 4.355 -11.720 1.00 96.75 110 ARG A O 1
ATOM 869 N N . SER A 1 111 ? 3.692 3.261 -13.466 1.00 96.50 111 SER A N 1
ATOM 870 C CA . SER A 1 111 ? 2.406 2.669 -13.862 1.00 96.50 111 SER A CA 1
ATOM 871 C C . SER A 1 111 ? 1.929 1.634 -12.835 1.00 96.50 111 SER A C 1
ATOM 873 O O . SER A 1 111 ? 0.756 1.629 -12.461 1.00 96.50 111 SER A O 1
ATOM 875 N N . LEU A 1 112 ? 2.846 0.819 -12.303 1.00 96.56 112 LEU A N 1
ATOM 876 C CA . LEU A 1 112 ? 2.567 -0.141 -11.233 1.00 96.56 112 LEU A CA 1
ATOM 877 C C . LEU A 1 112 ? 2.203 0.563 -9.917 1.00 96.56 112 LEU A C 1
ATOM 879 O O . LEU A 1 112 ? 1.325 0.095 -9.201 1.00 96.56 112 LEU A O 1
ATOM 883 N N . GLN A 1 113 ? 2.806 1.718 -9.617 1.00 97.62 113 GLN A N 1
ATOM 884 C CA . GLN A 1 113 ? 2.444 2.555 -8.464 1.00 97.62 113 GLN A CA 1
ATOM 885 C C . GLN A 1 113 ? 1.015 3.104 -8.578 1.00 97.62 113 GLN A C 1
ATOM 887 O O . GLN A 1 113 ? 0.298 3.149 -7.578 1.00 97.62 113 GLN A O 1
ATOM 892 N N . ILE A 1 114 ? 0.571 3.477 -9.785 1.00 98.12 114 ILE A N 1
ATOM 893 C CA . ILE A 1 114 ? -0.834 3.834 -10.038 1.00 98.12 114 ILE A CA 1
ATOM 894 C C . ILE A 1 114 ? -1.735 2.624 -9.789 1.00 98.12 114 ILE A C 1
ATOM 896 O O . ILE A 1 114 ? -2.702 2.744 -9.042 1.00 98.12 114 ILE A O 1
ATOM 900 N N . LEU A 1 115 ? -1.408 1.455 -10.354 1.00 96.94 115 LEU A N 1
ATOM 901 C CA . LEU A 1 115 ? -2.188 0.232 -10.140 1.00 96.94 115 LEU A CA 1
ATOM 902 C C . LEU A 1 115 ? -2.297 -0.114 -8.649 1.00 96.94 115 LEU A C 1
ATOM 904 O O . LEU A 1 115 ? -3.396 -0.363 -8.163 1.00 96.94 115 LEU A O 1
ATOM 908 N N . ALA A 1 116 ? -1.187 -0.048 -7.910 1.00 96.62 116 ALA A N 1
ATOM 909 C CA . ALA A 1 116 ? -1.148 -0.246 -6.464 1.00 96.62 116 ALA A CA 1
ATOM 910 C C . ALA A 1 116 ? -2.101 0.701 -5.719 1.00 96.62 116 ALA A C 1
ATOM 912 O O . ALA A 1 116 ? -2.797 0.281 -4.796 1.00 96.62 116 ALA A O 1
ATOM 913 N N . GLY A 1 117 ? -2.172 1.964 -6.147 1.00 97.00 117 GLY A N 1
ATOM 914 C CA . GLY A 1 117 ? -3.127 2.938 -5.624 1.00 97.00 117 GLY A CA 1
ATOM 915 C C . GLY A 1 117 ? -4.584 2.590 -5.924 1.00 97.00 117 GLY A C 1
ATOM 916 O O . GLY A 1 117 ? -5.455 2.877 -5.108 1.00 97.00 117 GLY A O 1
ATOM 917 N N . MET A 1 118 ? -4.855 1.960 -7.070 1.00 95.44 118 MET A N 1
ATOM 918 C CA . MET A 1 118 ? -6.209 1.566 -7.463 1.00 95.44 118 MET A CA 1
ATOM 919 C C . MET A 1 118 ? -6.734 0.369 -6.669 1.00 95.44 118 MET A C 1
ATOM 921 O O . MET A 1 118 ? -7.890 0.381 -6.259 1.00 95.44 118 MET A O 1
ATOM 925 N N . ILE A 1 119 ? -5.915 -0.672 -6.487 1.00 93.50 119 ILE A N 1
ATOM 926 C CA . ILE A 1 119 ? -6.386 -1.961 -5.946 1.00 93.50 119 ILE A CA 1
ATOM 927 C C . ILE A 1 119 ? -6.021 -2.197 -4.475 1.00 93.50 119 ILE A C 1
ATOM 929 O O . ILE A 1 119 ? -6.594 -3.089 -3.842 1.00 93.50 119 ILE A O 1
ATOM 933 N N . GLY A 1 120 ? -5.108 -1.389 -3.923 1.00 92.94 120 GLY A N 1
ATOM 934 C CA . GLY A 1 120 ? -4.599 -1.533 -2.561 1.00 92.94 120 GLY A CA 1
ATOM 935 C C . GLY A 1 120 ? -3.722 -2.773 -2.370 1.00 92.94 120 GLY A C 1
ATOM 936 O O . GLY A 1 120 ? -3.427 -3.503 -3.313 1.00 92.94 120 GLY A O 1
ATOM 937 N N . ASP A 1 121 ? -3.292 -3.018 -1.132 1.00 92.44 121 ASP A N 1
ATOM 938 C CA . ASP A 1 121 ? -2.525 -4.221 -0.802 1.00 92.44 121 ASP A CA 1
ATOM 939 C C . ASP A 1 121 ? -3.415 -5.460 -0.929 1.00 92.44 121 ASP A C 1
ATOM 941 O O . ASP A 1 121 ? -4.373 -5.654 -0.175 1.00 92.44 121 ASP A O 1
ATOM 945 N N . ARG A 1 122 ? -3.111 -6.287 -1.928 1.00 92.00 122 ARG A N 1
ATOM 946 C CA . ARG A 1 122 ? -3.863 -7.494 -2.248 1.00 92.00 122 ARG A CA 1
ATOM 947 C C . ARG A 1 122 ? -2.958 -8.509 -2.918 1.00 92.00 122 ARG A C 1
ATOM 949 O O . ARG A 1 122 ? -2.284 -8.197 -3.898 1.00 92.00 122 ARG A O 1
ATOM 956 N N . LYS A 1 123 ? -2.982 -9.746 -2.429 1.00 95.00 123 LYS A N 1
ATOM 957 C CA . LYS A 1 123 ? -2.247 -10.847 -3.053 1.00 95.00 123 LYS A CA 1
ATOM 958 C C . LYS A 1 123 ? -2.803 -11.124 -4.464 1.00 95.00 123 LYS A C 1
ATOM 960 O O . LYS A 1 123 ? -4.022 -11.224 -4.586 1.00 95.00 123 LYS A O 1
ATOM 965 N N . PRO A 1 124 ? -1.958 -11.215 -5.504 1.00 96.19 124 PRO A N 1
ATOM 966 C CA . PRO A 1 124 ? -2.399 -11.586 -6.844 1.00 96.19 124 PRO A CA 1
ATOM 967 C C . PRO A 1 124 ? -2.794 -13.064 -6.928 1.00 96.19 124 PRO A C 1
ATOM 969 O O . PRO A 1 124 ? -2.255 -13.907 -6.206 1.00 96.19 124 PRO A O 1
ATOM 972 N N . ASP A 1 125 ? -3.699 -13.366 -7.855 1.00 95.81 125 ASP A N 1
ATOM 973 C CA . ASP A 1 125 ? -4.129 -14.723 -8.205 1.00 95.81 125 ASP A CA 1
ATOM 974 C C . ASP A 1 125 ? -3.064 -15.446 -9.043 1.00 95.81 125 ASP A C 1
ATOM 976 O O . ASP A 1 125 ? -2.898 -16.664 -8.957 1.00 95.81 125 ASP A O 1
ATOM 980 N N . SER A 1 126 ? -2.296 -14.687 -9.828 1.00 95.19 126 SER A N 1
ATOM 981 C CA . SER A 1 126 ? -1.161 -15.181 -10.604 1.00 95.19 126 SER A CA 1
ATOM 982 C C . SER A 1 126 ? 0.046 -14.257 -10.474 1.00 95.19 126 SER A C 1
ATOM 984 O O . SER A 1 126 ? -0.083 -13.034 -10.481 1.00 95.19 126 SER A O 1
ATOM 986 N N . ALA A 1 127 ? 1.239 -14.841 -10.381 1.00 97.12 127 ALA A N 1
ATOM 987 C CA . ALA A 1 127 ? 2.496 -14.106 -10.360 1.00 97.12 127 ALA A CA 1
ATOM 988 C C . ALA A 1 127 ? 3.574 -14.908 -11.105 1.00 97.12 127 ALA A C 1
ATOM 990 O O . ALA A 1 127 ? 3.807 -16.074 -10.786 1.00 97.12 127 ALA A O 1
ATOM 991 N N . LEU A 1 128 ? 4.220 -14.288 -12.090 1.00 97.00 128 LEU A N 1
ATOM 992 C CA . LEU A 1 128 ? 5.311 -14.855 -12.885 1.00 97.00 128 LEU A CA 1
ATOM 993 C C . LEU A 1 128 ? 6.490 -13.882 -12.898 1.00 97.00 128 LEU A C 1
ATOM 995 O O . LEU A 1 128 ? 6.290 -12.676 -13.042 1.00 97.00 128 LEU A O 1
ATOM 999 N N . PHE A 1 129 ? 7.700 -14.423 -12.781 1.00 97.81 129 PHE A N 1
ATOM 1000 C CA . PHE A 1 129 ? 8.949 -13.675 -12.848 1.00 97.81 129 PHE A CA 1
ATOM 1001 C C . PHE A 1 129 ? 9.941 -14.418 -13.737 1.00 97.81 129 PHE A C 1
ATOM 1003 O O . PHE A 1 129 ? 10.416 -15.496 -13.376 1.00 97.81 129 PHE A O 1
ATOM 1010 N N . GLU A 1 130 ? 10.253 -13.839 -14.891 1.00 96.75 130 GLU A N 1
ATOM 1011 C CA . GLU A 1 130 ? 11.160 -14.423 -15.874 1.00 96.75 130 GLU A CA 1
ATOM 1012 C C . GLU A 1 130 ? 12.219 -13.391 -16.298 1.00 96.75 130 GLU A C 1
ATOM 1014 O O . GLU A 1 130 ? 11.937 -12.473 -17.075 1.00 96.75 130 GLU A O 1
ATOM 1019 N N . PRO A 1 131 ? 13.450 -13.492 -15.763 1.00 95.44 131 PRO A N 1
ATOM 1020 C CA . PRO A 1 131 ? 14.557 -12.643 -16.182 1.00 95.44 131 PRO A CA 1
ATOM 1021 C C . PRO A 1 131 ? 14.948 -12.895 -17.638 1.00 95.44 131 PRO A C 1
ATOM 1023 O O . PRO A 1 131 ? 15.020 -14.037 -18.088 1.00 95.44 131 PRO A O 1
ATOM 1026 N N . SER A 1 132 ? 15.303 -11.827 -18.346 1.00 94.38 132 SER A N 1
ATOM 1027 C CA . SER A 1 132 ? 15.963 -11.890 -19.648 1.00 94.38 132 SER A CA 1
ATOM 1028 C C . SER A 1 132 ? 17.344 -11.231 -19.586 1.00 94.38 132 SER A C 1
ATOM 1030 O O . SER A 1 132 ? 17.787 -10.750 -18.545 1.00 94.38 132 SER A O 1
ATOM 1032 N N . TRP A 1 133 ? 18.035 -11.182 -20.724 1.00 94.62 133 TRP A N 1
ATOM 1033 C CA . TRP A 1 133 ? 19.369 -10.590 -20.825 1.00 94.62 133 TRP A CA 1
ATOM 1034 C C . TRP A 1 133 ? 19.404 -9.053 -20.680 1.00 94.62 133 TRP A C 1
ATOM 1036 O O . TRP A 1 133 ? 20.489 -8.509 -20.510 1.00 94.62 133 TRP A O 1
ATOM 1046 N N . HIS A 1 134 ? 18.269 -8.346 -20.765 1.00 94.31 134 HIS A N 1
ATOM 1047 C CA . HIS A 1 134 ? 18.230 -6.867 -20.700 1.00 94.31 134 HIS A CA 1
ATOM 1048 C C . HIS A 1 134 ? 17.063 -6.270 -19.905 1.00 94.31 134 HIS A C 1
ATOM 1050 O O . HIS A 1 134 ? 17.007 -5.056 -19.721 1.00 94.31 134 HIS A O 1
ATOM 1056 N N . HIS A 1 135 ? 16.105 -7.095 -19.489 1.00 94.12 135 HIS A N 1
ATOM 1057 C CA . HIS A 1 135 ? 14.959 -6.688 -18.676 1.00 94.12 135 HIS A CA 1
ATOM 1058 C C . HIS A 1 135 ? 14.288 -7.911 -18.046 1.00 94.12 135 HIS A C 1
ATOM 1060 O O . HIS A 1 135 ? 14.669 -9.049 -18.329 1.00 94.12 135 HIS A O 1
ATOM 1066 N N . ILE A 1 136 ? 13.273 -7.691 -17.218 1.00 95.19 136 ILE A N 1
ATOM 1067 C CA . ILE A 1 136 ? 12.522 -8.752 -16.547 1.00 95.19 136 ILE A CA 1
ATOM 1068 C C . ILE A 1 136 ? 11.084 -8.765 -17.066 1.00 95.19 136 ILE A C 1
ATOM 1070 O O . ILE A 1 136 ? 10.406 -7.736 -17.055 1.00 95.19 136 ILE A O 1
ATOM 1074 N N . TYR A 1 137 ? 10.592 -9.948 -17.432 1.00 93.56 137 TYR A N 1
ATOM 1075 C CA . TYR A 1 137 ? 9.168 -10.191 -17.633 1.00 93.56 137 TYR A CA 1
ATOM 1076 C C . TYR A 1 137 ? 8.526 -10.541 -16.287 1.00 93.56 137 TYR A C 1
ATOM 1078 O O . TYR A 1 137 ? 8.593 -11.679 -15.822 1.00 93.56 137 TYR A O 1
ATOM 1086 N N . ALA A 1 138 ? 7.914 -9.546 -15.645 1.00 95.50 138 ALA A N 1
ATOM 1087 C CA . ALA A 1 138 ? 7.110 -9.740 -14.444 1.00 95.50 138 ALA A CA 1
ATOM 1088 C C . ALA A 1 138 ? 5.626 -9.542 -14.774 1.00 95.50 138 ALA A C 1
ATOM 1090 O O . ALA A 1 138 ? 5.234 -8.496 -15.291 1.00 95.50 138 ALA A O 1
ATOM 1091 N N . VAL A 1 139 ? 4.795 -10.538 -14.463 1.00 95.25 139 VAL A N 1
ATOM 1092 C CA . VAL A 1 139 ? 3.342 -10.479 -14.677 1.00 95.25 139 VAL A CA 1
ATOM 1093 C C . VAL A 1 139 ? 2.644 -10.808 -13.371 1.00 95.25 139 VAL A C 1
ATOM 1095 O O . VAL A 1 139 ? 2.864 -11.878 -12.807 1.00 95.25 139 VAL A O 1
ATOM 1098 N N . LEU A 1 140 ? 1.788 -9.899 -12.905 1.00 96.06 140 LEU A N 1
ATOM 1099 C CA . LEU A 1 140 ? 0.921 -10.114 -11.750 1.00 96.06 140 LEU A CA 1
ATOM 1100 C C . LEU A 1 140 ? -0.531 -9.880 -12.166 1.00 96.06 140 LEU A C 1
ATOM 1102 O O . LEU A 1 140 ? -0.833 -8.884 -12.825 1.00 96.06 140 LEU A O 1
ATOM 1106 N N . GLY A 1 141 ? -1.412 -10.811 -11.811 1.00 95.50 141 GLY A N 1
ATOM 1107 C CA . GLY A 1 141 ? -2.818 -10.789 -12.196 1.00 95.50 141 GLY A CA 1
ATOM 1108 C C . GLY A 1 141 ? -3.742 -10.857 -10.991 1.00 95.50 141 GLY A C 1
ATOM 1109 O O . GLY A 1 141 ? -3.525 -11.654 -10.081 1.00 95.50 141 GLY A O 1
ATOM 1110 N N . TRP A 1 142 ? -4.795 -10.043 -11.024 1.00 94.75 142 TRP A N 1
ATOM 1111 C CA . TRP A 1 142 ? -5.918 -10.118 -10.096 1.00 94.75 142 TRP A CA 1
ATOM 1112 C C . TRP A 1 142 ? -7.195 -10.310 -10.905 1.00 94.75 142 TRP A C 1
ATOM 1114 O O . TRP A 1 142 ? -7.564 -9.452 -11.710 1.00 94.75 142 TRP A O 1
ATOM 1124 N N . THR A 1 143 ? -7.860 -11.436 -10.705 1.00 91.38 143 THR A N 1
ATOM 1125 C CA . THR A 1 143 ? -9.135 -11.774 -11.337 1.00 91.38 143 THR A CA 1
ATOM 1126 C C . THR A 1 143 ? -10.305 -11.533 -10.385 1.00 91.38 143 THR A C 1
ATOM 1128 O O . THR A 1 143 ? -11.415 -11.272 -10.854 1.00 91.38 143 THR A O 1
ATOM 1131 N N . GLU A 1 144 ? -10.063 -11.510 -9.066 1.00 83.62 144 GLU A N 1
ATOM 1132 C CA . GLU A 1 144 ? -11.097 -11.298 -8.045 1.00 83.62 144 GLU A CA 1
ATOM 1133 C C . GLU A 1 144 ? -10.897 -10.020 -7.190 1.00 83.62 144 GLU A C 1
ATOM 1135 O O . GLU A 1 144 ? -10.308 -9.976 -6.109 1.00 83.62 144 GLU A O 1
ATOM 1140 N N . LEU A 1 145 ? -11.505 -8.951 -7.713 1.00 82.31 145 LEU A N 1
ATOM 1141 C CA . LEU A 1 145 ? -11.862 -7.628 -7.168 1.00 82.31 145 LEU A CA 1
ATOM 1142 C C . LEU A 1 145 ? -12.712 -7.510 -5.888 1.00 82.31 145 LEU A C 1
ATOM 1144 O O . LEU A 1 145 ? -13.266 -6.433 -5.689 1.00 82.31 145 LEU A O 1
ATOM 1148 N N . ALA A 1 146 ? -12.915 -8.536 -5.052 1.00 73.19 146 ALA A N 1
ATOM 1149 C CA . ALA A 1 146 ? -13.880 -8.413 -3.941 1.00 73.19 146 ALA A CA 1
ATOM 1150 C C . ALA A 1 146 ? -13.506 -7.275 -2.958 1.00 73.19 146 ALA A C 1
ATOM 1152 O O . ALA A 1 146 ? -12.311 -7.095 -2.697 1.00 73.19 146 ALA A O 1
ATOM 1153 N N . PRO A 1 147 ? -14.465 -6.508 -2.398 1.00 69.19 147 PRO A N 1
ATOM 1154 C CA . PRO A 1 147 ? -14.165 -5.530 -1.354 1.00 69.19 147 PRO A CA 1
ATOM 1155 C C . PRO A 1 147 ? -13.391 -6.188 -0.209 1.00 69.19 147 PRO A C 1
ATOM 1157 O O . PRO A 1 147 ? -13.772 -7.260 0.264 1.00 69.19 147 PRO A O 1
ATOM 1160 N N . VAL A 1 148 ? -12.303 -5.557 0.237 1.00 65.12 148 VAL A N 1
ATOM 1161 C CA . VAL A 1 148 ? -11.553 -6.055 1.395 1.00 65.12 148 VAL A CA 1
ATOM 1162 C C . VAL A 1 148 ? -12.434 -5.854 2.622 1.00 65.12 148 VAL A C 1
ATOM 1164 O O . VAL A 1 148 ? -12.706 -4.720 3.019 1.00 65.12 148 VAL A O 1
ATOM 1167 N N . LYS A 1 149 ? -12.918 -6.948 3.213 1.00 64.88 149 LYS A N 1
ATOM 1168 C CA . LYS A 1 149 ? -13.639 -6.882 4.482 1.00 64.88 149 LYS A CA 1
ATOM 1169 C C . LYS A 1 149 ? -12.648 -6.429 5.551 1.00 64.88 149 LYS A C 1
ATOM 1171 O O . LYS A 1 149 ? -11.644 -7.098 5.772 1.00 64.88 149 LYS A O 1
ATOM 1176 N N . ALA A 1 150 ? -12.914 -5.291 6.187 1.00 69.50 150 ALA A N 1
ATOM 1177 C CA . ALA A 1 150 ? -12.121 -4.870 7.332 1.00 69.50 150 ALA A CA 1
ATOM 1178 C C . ALA A 1 150 ? -12.286 -5.906 8.450 1.00 69.50 150 ALA A C 1
ATOM 1180 O O . ALA A 1 150 ? -13.413 -6.245 8.827 1.00 69.50 150 ALA A O 1
ATOM 1181 N N . GLU A 1 151 ? -11.166 -6.416 8.956 1.00 77.50 151 GLU A N 1
ATOM 1182 C CA . GLU A 1 151 ? -11.181 -7.228 10.166 1.00 77.50 151 GLU A CA 1
ATOM 1183 C C . GLU A 1 151 ? -11.712 -6.388 11.338 1.00 77.50 151 GLU A C 1
ATOM 1185 O O . GLU A 1 151 ? -11.454 -5.177 11.393 1.00 77.50 151 GLU A O 1
ATOM 1190 N N . PRO A 1 152 ? -12.454 -6.991 12.283 1.00 79.62 152 PRO A N 1
ATOM 1191 C CA . PRO A 1 152 ? -12.888 -6.292 13.481 1.00 79.62 152 PRO A CA 1
ATOM 1192 C C . PRO A 1 152 ? -11.676 -5.711 14.215 1.00 79.62 152 PRO A C 1
ATOM 1194 O O . PRO A 1 152 ? -10.721 -6.421 14.534 1.00 79.62 152 PRO A O 1
ATOM 1197 N N . LEU A 1 153 ? -11.706 -4.408 14.490 1.00 81.19 153 LEU A N 1
ATOM 1198 C CA . LEU A 1 153 ? -10.664 -3.776 15.288 1.00 81.19 153 LEU A CA 1
ATOM 1199 C C . LEU A 1 153 ? -10.771 -4.260 16.737 1.00 81.19 153 LEU A C 1
ATOM 1201 O O . LEU A 1 153 ? -11.856 -4.256 17.312 1.00 81.19 153 LEU A O 1
ATOM 1205 N N . TYR A 1 154 ? -9.632 -4.575 17.362 1.00 80.81 154 TYR A N 1
ATOM 1206 C CA . TYR A 1 154 ? -9.572 -4.794 18.816 1.00 80.81 154 TYR A CA 1
ATOM 1207 C C . TYR A 1 154 ? -10.038 -3.560 19.606 1.00 80.81 154 TYR A C 1
ATOM 1209 O O . TYR A 1 154 ? -10.552 -3.688 20.715 1.00 80.81 154 TYR A O 1
ATOM 1217 N N . TYR A 1 155 ? -9.866 -2.372 19.018 1.00 80.06 155 TYR A N 1
ATOM 1218 C CA . TYR A 1 155 ? -10.350 -1.098 19.535 1.00 80.06 155 TYR A CA 1
ATOM 1219 C C . TYR A 1 155 ? -11.262 -0.466 18.480 1.00 80.06 155 TYR A C 1
ATOM 1221 O O . TYR A 1 155 ? -10.757 0.207 17.576 1.00 80.06 155 TYR A O 1
ATOM 1229 N N . PRO A 1 156 ? -12.581 -0.715 18.530 1.00 77.31 156 PRO A N 1
ATOM 1230 C CA . PRO A 1 156 ? -13.502 -0.087 17.597 1.00 77.31 156 PRO A CA 1
ATOM 1231 C C . PRO A 1 156 ? -13.466 1.434 17.770 1.00 77.31 156 PRO A C 1
ATOM 1233 O O . PRO A 1 156 ? -13.186 1.953 18.855 1.00 77.31 156 PRO A O 1
ATOM 1236 N N . ALA A 1 157 ? -13.739 2.156 16.684 1.00 80.56 157 ALA A N 1
ATOM 1237 C CA . ALA A 1 157 ? -13.984 3.585 16.785 1.00 80.56 157 ALA A CA 1
ATOM 1238 C C . ALA A 1 157 ? -15.209 3.808 17.680 1.00 80.56 157 ALA A C 1
ATOM 1240 O O . ALA A 1 157 ? -16.225 3.135 17.509 1.00 80.56 157 ALA A O 1
ATOM 1241 N N . THR A 1 158 ? -15.115 4.755 18.613 1.00 81.50 158 THR A N 1
ATOM 1242 C CA . THR A 1 158 ? -16.282 5.202 19.371 1.00 81.50 158 THR A CA 1
ATOM 1243 C C . THR A 1 158 ? -17.320 5.721 18.381 1.00 81.50 158 THR A C 1
ATOM 1245 O O . THR A 1 158 ? -17.015 6.614 17.587 1.00 81.50 158 THR A O 1
ATOM 1248 N N . GLU A 1 159 ? -18.528 5.161 18.411 1.00 86.44 159 GLU A N 1
ATOM 1249 C CA . GLU A 1 159 ? -19.622 5.628 17.561 1.00 86.44 159 GLU A CA 1
ATOM 1250 C C . GLU A 1 159 ? -19.862 7.123 17.798 1.00 86.44 159 GLU A C 1
ATOM 1252 O O . GLU A 1 159 ? -19.781 7.602 18.932 1.00 86.44 159 GLU A O 1
ATOM 1257 N N . SER A 1 160 ? -20.172 7.876 16.741 1.00 88.19 160 SER A N 1
ATOM 1258 C CA . SER A 1 160 ? -20.382 9.327 16.843 1.00 88.19 160 SER A CA 1
ATOM 1259 C C . SER A 1 160 ? -21.468 9.697 17.858 1.00 88.19 160 SER A C 1
ATOM 1261 O O . SER A 1 160 ? -21.364 10.731 18.516 1.00 88.19 160 SER A O 1
ATOM 1263 N N . GLU A 1 161 ? -22.469 8.831 18.029 1.00 91.19 161 GLU A N 1
ATOM 1264 C CA . GLU A 1 161 ? -23.541 8.974 19.022 1.00 91.19 161 GLU A CA 1
ATOM 1265 C C . GLU A 1 161 ? -23.020 8.926 20.466 1.00 91.19 161 GLU A C 1
ATOM 1267 O O . GLU A 1 161 ? -23.558 9.601 21.332 1.00 91.19 161 GLU A O 1
ATOM 1272 N N . ARG A 1 162 ? -21.919 8.207 20.724 1.00 93.94 162 ARG A N 1
ATOM 1273 C CA . ARG A 1 162 ? -21.294 8.080 22.054 1.00 93.94 162 ARG A CA 1
ATOM 1274 C C . ARG A 1 162 ? -20.270 9.180 22.338 1.00 93.94 162 ARG A C 1
ATOM 1276 O O . ARG A 1 162 ? -19.556 9.117 23.343 1.00 93.94 162 ARG A O 1
ATOM 1283 N N . SER A 1 163 ? -20.146 10.175 21.458 1.00 92.56 163 SER A N 1
ATOM 1284 C CA . SER A 1 163 ? -19.143 11.238 21.592 1.00 92.56 163 SER A CA 1
ATOM 1285 C C . SER A 1 163 ? -19.304 12.042 22.886 1.00 92.56 163 SER A C 1
ATOM 1287 O O . SER A 1 163 ? -18.302 12.336 23.539 1.00 92.56 163 SER A O 1
ATOM 1289 N N . GLU A 1 164 ? -20.537 12.323 23.313 1.00 96.06 164 GLU A N 1
ATOM 1290 C CA . GLU A 1 164 ? -20.824 13.045 24.560 1.00 96.06 164 GLU A CA 1
ATOM 1291 C C . GLU A 1 164 ? -20.454 12.238 25.807 1.00 96.06 164 GLU A C 1
ATOM 1293 O O . GLU A 1 164 ? -19.828 12.774 26.725 1.00 96.06 164 GLU A O 1
ATOM 1298 N N . LEU A 1 165 ? -20.740 10.934 25.813 1.00 96.62 165 LEU A N 1
ATOM 1299 C CA . LEU A 1 165 ? -20.307 10.027 26.874 1.00 96.62 165 LEU A CA 1
ATOM 1300 C C . LEU A 1 165 ? -18.776 9.954 26.955 1.00 96.62 165 LEU A C 1
ATOM 1302 O O . LEU A 1 165 ? -18.198 10.105 28.034 1.00 96.62 165 LEU A O 1
ATOM 1306 N N . ALA A 1 166 ? -18.099 9.783 25.817 1.00 95.44 166 ALA A N 1
ATOM 1307 C CA . ALA A 1 166 ? -16.640 9.770 25.767 1.00 95.44 166 ALA A CA 1
ATOM 1308 C C . ALA A 1 166 ? -16.042 11.107 26.238 1.00 95.44 166 ALA A C 1
ATOM 1310 O O . ALA A 1 166 ? -15.074 11.111 26.999 1.00 95.44 166 ALA A O 1
ATOM 1311 N N . ARG A 1 167 ? -16.646 12.240 25.856 1.00 95.75 167 ARG A N 1
ATOM 1312 C CA . ARG A 1 167 ? -16.249 13.584 26.299 1.00 95.75 167 ARG A CA 1
ATOM 1313 C C . ARG A 1 167 ? -16.421 13.762 27.807 1.00 95.75 167 ARG A C 1
ATOM 1315 O O . ARG A 1 167 ? -15.530 14.314 28.452 1.00 95.75 167 ARG A O 1
ATOM 1322 N N . ALA A 1 168 ? -17.521 13.270 28.376 1.00 96.50 168 ALA A N 1
ATOM 1323 C CA . ALA A 1 168 ? -17.785 13.328 29.812 1.00 96.50 168 ALA A CA 1
ATOM 1324 C C . ALA A 1 168 ? -16.729 12.567 30.622 1.00 96.50 168 ALA A C 1
ATOM 1326 O O . ALA A 1 168 ? -16.208 13.092 31.609 1.00 96.50 168 ALA A O 1
ATOM 1327 N N . ILE A 1 169 ? -16.380 11.357 30.173 1.00 96.38 169 ILE A N 1
ATOM 1328 C CA . ILE A 1 169 ? -15.342 10.527 30.793 1.00 96.38 169 ILE A CA 1
ATOM 1329 C C . ILE A 1 169 ? -13.962 11.167 30.618 1.00 96.38 169 ILE A C 1
ATOM 1331 O O . ILE A 1 169 ? -13.197 11.255 31.576 1.00 96.38 169 ILE A O 1
ATOM 1335 N N . PHE A 1 170 ? -13.646 11.658 29.421 1.00 96.44 170 PHE A N 1
ATOM 1336 C CA . PHE A 1 170 ? -12.368 12.309 29.136 1.00 96.44 170 PHE A CA 1
ATOM 1337 C C . PHE A 1 170 ? -12.145 13.556 29.996 1.00 96.44 170 PHE A C 1
ATOM 1339 O O . PHE A 1 170 ? -11.061 13.733 30.544 1.00 96.44 170 PHE A O 1
ATOM 1346 N N . ALA A 1 171 ? -13.182 14.371 30.204 1.00 96.69 171 ALA A N 1
ATOM 1347 C CA . ALA A 1 171 ? -13.105 15.523 31.099 1.00 96.69 171 ALA A CA 1
ATOM 1348 C C . ALA A 1 171 ? -12.721 15.119 32.534 1.00 96.69 171 ALA A C 1
ATOM 1350 O O . ALA A 1 171 ? -11.918 15.798 33.167 1.00 96.69 171 ALA A O 1
ATOM 1351 N N . ILE A 1 172 ? -13.233 13.988 33.034 1.00 95.81 172 ILE A N 1
ATOM 1352 C CA . ILE A 1 172 ? -12.819 13.432 34.331 1.00 95.81 172 ILE A CA 1
ATOM 1353 C C . ILE A 1 172 ? -11.357 12.971 34.270 1.00 95.81 172 ILE A C 1
ATOM 1355 O O . ILE A 1 172 ? -10.591 13.218 35.192 1.00 95.81 172 ILE A O 1
ATOM 1359 N N . VAL A 1 173 ? -10.926 12.305 33.204 1.00 95.06 173 VAL A N 1
ATOM 1360 C CA . VAL A 1 173 ? -9.538 11.825 33.110 1.00 95.06 173 VAL A CA 1
ATOM 1361 C C . VAL A 1 173 ? -8.524 12.976 33.148 1.00 95.06 173 VAL A C 1
ATOM 1363 O O . VAL A 1 173 ? -7.510 12.868 33.845 1.00 95.06 173 VAL A O 1
ATOM 1366 N N . GLU A 1 174 ? -8.824 14.085 32.473 1.00 96.50 174 GLU A N 1
ATOM 1367 C CA . GLU A 1 174 ? -7.889 15.198 32.281 1.00 96.50 174 GLU A CA 1
ATOM 1368 C C . GLU A 1 174 ? -7.962 16.286 33.366 1.00 96.50 174 GLU A C 1
ATOM 1370 O O . GLU A 1 174 ? -6.933 16.847 33.745 1.00 96.50 174 GLU A O 1
ATOM 1375 N N . ASP A 1 175 ? -9.142 16.587 33.918 1.00 95.75 175 ASP A N 1
ATOM 1376 C CA . ASP A 1 175 ? -9.341 17.747 34.798 1.00 95.75 175 ASP A CA 1
ATOM 1377 C C . ASP A 1 175 ? -9.629 17.345 36.259 1.00 95.75 175 ASP A C 1
ATOM 1379 O O . ASP A 1 175 ? -10.507 16.541 36.578 1.00 95.75 175 ASP A O 1
ATOM 1383 N N . ALA A 1 176 ? -8.862 17.912 37.195 1.00 93.94 176 ALA A N 1
ATOM 1384 C CA . ALA A 1 176 ? -9.047 17.704 38.632 1.00 93.94 176 ALA A CA 1
ATOM 1385 C C . ALA A 1 176 ? -10.359 18.303 39.163 1.00 93.94 176 ALA A C 1
ATOM 1387 O O . ALA A 1 176 ? -10.980 17.709 40.045 1.00 93.94 176 ALA A O 1
ATOM 1388 N N . ALA A 1 177 ? -10.801 19.444 38.626 1.00 95.75 177 ALA A N 1
ATOM 1389 C CA . ALA A 1 177 ? -12.053 20.073 39.036 1.00 95.75 177 ALA A CA 1
ATOM 1390 C C . ALA A 1 177 ? -13.256 19.251 38.556 1.00 95.75 177 ALA A C 1
ATOM 1392 O O . ALA A 1 177 ? -14.180 18.993 39.330 1.00 95.75 177 ALA A O 1
ATOM 1393 N N . ALA A 1 178 ? -13.209 18.764 37.313 1.00 95.50 178 ALA A N 1
ATOM 1394 C CA . ALA A 1 178 ? -14.187 17.821 36.780 1.00 95.50 178 ALA A CA 1
ATOM 1395 C C . ALA A 1 178 ? -14.271 16.533 37.618 1.00 95.50 178 ALA A C 1
ATOM 1397 O O . ALA A 1 178 ? -15.370 16.107 37.974 1.00 95.50 178 ALA A O 1
ATOM 1398 N N . ARG A 1 179 ? -13.123 15.963 38.018 1.00 95.12 179 ARG A N 1
ATOM 1399 C CA . ARG A 1 179 ? -13.067 14.816 38.946 1.00 95.12 179 ARG A CA 1
ATOM 1400 C C . ARG A 1 179 ? -13.712 15.105 40.285 1.00 95.12 179 ARG A C 1
ATOM 1402 O O . ARG A 1 179 ? -14.505 14.297 40.758 1.00 95.12 179 ARG A O 1
ATOM 1409 N N . ALA A 1 180 ? -13.375 16.236 40.899 1.00 94.81 180 ALA A N 1
ATOM 1410 C CA . ALA A 1 180 ? -13.941 16.620 42.185 1.00 94.81 180 ALA A CA 1
ATOM 1411 C C . ALA A 1 180 ? -15.468 16.766 42.096 1.00 94.81 180 ALA A C 1
ATOM 1413 O O . ALA A 1 180 ? -16.176 16.211 42.934 1.00 94.81 180 ALA A O 1
ATOM 1414 N N . ALA A 1 181 ? -15.969 17.422 41.043 1.00 95.56 181 ALA A N 1
ATOM 1415 C CA . ALA A 1 181 ? -17.400 17.591 40.799 1.00 95.56 181 ALA A CA 1
ATOM 1416 C C . ALA A 1 181 ? -18.119 16.251 40.568 1.00 95.56 181 ALA A C 1
ATOM 1418 O O . ALA A 1 181 ? -19.185 16.014 41.135 1.00 95.56 181 ALA A O 1
ATOM 1419 N N . PHE A 1 182 ? -17.521 15.350 39.781 1.00 95.94 182 PHE A N 1
ATOM 1420 C CA . PHE A 1 182 ? -18.057 14.005 39.584 1.00 95.94 182 PHE A CA 1
ATOM 1421 C C . PHE A 1 182 ? -18.086 13.207 40.893 1.00 95.94 182 PHE A C 1
ATOM 1423 O O . PHE A 1 182 ? -19.081 12.558 41.197 1.00 95.94 182 PHE A O 1
ATOM 1430 N N . ASN A 1 183 ? -17.031 13.282 41.707 1.00 93.56 183 ASN A N 1
ATOM 1431 C CA . ASN A 1 183 ? -16.963 12.573 42.985 1.00 93.56 183 ASN A CA 1
ATOM 1432 C C . ASN A 1 183 ? -17.943 13.114 44.035 1.00 93.56 183 ASN A C 1
ATOM 1434 O O . ASN A 1 183 ? -18.388 12.340 44.881 1.00 93.56 183 ASN A O 1
ATOM 1438 N N . SER A 1 184 ? -18.284 14.407 43.994 1.00 95.44 184 SER A N 1
ATOM 1439 C CA . SER A 1 184 ? -19.264 15.001 44.910 1.00 95.44 184 SER A CA 1
ATOM 1440 C C . SER A 1 184 ? -20.711 14.696 44.524 1.00 95.44 184 SER A C 1
ATOM 1442 O O . SER A 1 184 ? -21.524 14.423 45.401 1.00 95.44 184 SER A O 1
ATOM 1444 N N . ASP A 1 185 ? -21.035 14.746 43.228 1.00 96.31 185 ASP A N 1
ATOM 1445 C CA . ASP A 1 185 ? -22.376 14.468 42.708 1.00 96.31 185 ASP A CA 1
ATOM 1446 C C . ASP A 1 185 ? -22.288 13.941 41.270 1.00 96.31 185 ASP A C 1
ATOM 1448 O O . ASP A 1 185 ? -22.266 14.692 40.290 1.00 96.31 185 ASP A O 1
ATOM 1452 N N . ARG A 1 186 ? -22.260 12.612 41.140 1.00 95.12 186 ARG A N 1
ATOM 1453 C CA . ARG A 1 186 ? -22.195 11.944 39.834 1.00 95.12 186 ARG A CA 1
ATOM 1454 C C . ARG A 1 186 ? -23.426 12.227 38.979 1.00 95.12 186 ARG A C 1
ATOM 1456 O O . ARG A 1 186 ? -23.295 12.382 37.767 1.00 95.12 186 ARG A O 1
ATOM 1463 N N . GLY A 1 187 ? -24.608 12.293 39.595 1.00 95.62 187 GLY A N 1
ATOM 1464 C CA . GLY A 1 187 ? -25.871 12.520 38.893 1.00 95.62 187 GLY A CA 1
ATOM 1465 C C . GLY A 1 187 ? -25.940 13.931 38.316 1.00 95.62 187 GLY A C 1
ATOM 1466 O O . GLY A 1 187 ? -26.203 14.099 37.123 1.00 95.62 187 GLY A O 1
ATOM 1467 N N . GLY A 1 188 ? -25.620 14.933 39.137 1.00 96.19 188 GLY A N 1
ATOM 1468 C CA . GLY A 1 188 ? -25.530 16.329 38.715 1.00 96.19 188 GLY A CA 1
ATOM 1469 C C . GLY A 1 188 ? -24.413 16.575 37.704 1.00 96.19 188 GLY A C 1
ATOM 1470 O O . GLY A 1 188 ? -24.619 17.297 36.729 1.00 96.19 188 GLY A O 1
ATOM 1471 N N . TYR A 1 189 ? -23.254 15.924 37.852 1.00 96.75 189 TYR A N 1
ATOM 1472 C CA . TYR A 1 189 ? -22.186 16.014 36.855 1.00 96.75 189 TYR A CA 1
ATOM 1473 C C . TYR A 1 189 ? -22.623 15.437 35.502 1.00 96.75 189 TYR A C 1
ATOM 1475 O O . TYR A 1 189 ? -22.453 16.090 34.473 1.00 96.75 189 TYR A O 1
ATOM 1483 N N . ALA A 1 190 ? -23.239 14.251 35.496 1.00 96.12 190 ALA A N 1
ATOM 1484 C CA . ALA A 1 190 ? -23.750 13.624 34.279 1.00 96.12 190 ALA A CA 1
ATOM 1485 C C . ALA A 1 190 ? -24.865 14.450 33.610 1.00 96.12 190 ALA A C 1
ATOM 1487 O O . ALA A 1 190 ? -25.062 14.355 32.403 1.00 96.12 190 ALA A O 1
ATOM 1488 N N . ALA A 1 191 ? -25.617 15.270 34.352 1.00 96.19 191 ALA A N 1
ATOM 1489 C CA . ALA A 1 191 ? -26.644 16.166 33.799 1.00 96.19 191 ALA A CA 1
ATOM 1490 C C . ALA A 1 191 ? -26.083 17.301 32.925 1.00 96.19 191 ALA A C 1
ATOM 1492 O O . ALA A 1 191 ? -26.840 17.937 32.200 1.00 96.19 191 ALA A O 1
ATOM 1493 N N . ARG A 1 192 ? -24.764 17.532 32.949 1.00 96.19 192 ARG A N 1
ATOM 1494 C CA . ARG A 1 192 ? -24.082 18.535 32.113 1.00 96.19 192 ARG A CA 1
ATOM 1495 C C . ARG A 1 192 ? -23.840 18.077 30.672 1.00 96.19 192 ARG A C 1
ATOM 1497 O O . ARG A 1 192 ? -23.430 18.894 29.852 1.00 96.19 192 ARG A O 1
ATOM 1504 N N . PHE A 1 193 ? -24.029 16.789 30.402 1.00 96.38 193 PHE A N 1
ATOM 1505 C CA . PHE A 1 193 ? -23.770 16.151 29.116 1.00 96.38 193 PHE A CA 1
ATOM 1506 C C . PHE A 1 193 ? -25.072 15.591 28.547 1.00 96.38 193 PHE A C 1
ATOM 1508 O O . PHE A 1 193 ? -25.956 15.158 29.302 1.00 96.38 193 PHE A O 1
ATOM 1515 N N . ASP A 1 194 ? -25.175 15.599 27.219 1.00 96.69 194 ASP A N 1
ATOM 1516 C CA . ASP A 1 194 ? -26.323 15.049 26.501 1.00 96.69 194 ASP A CA 1
ATOM 1517 C C . ASP A 1 194 ? -26.180 13.527 26.403 1.00 96.69 194 ASP A C 1
ATOM 1519 O O . ASP A 1 194 ? -25.683 12.985 25.422 1.00 96.69 194 ASP A O 1
ATOM 1523 N N . LEU A 1 195 ? -26.503 12.864 27.515 1.00 96.88 195 LEU A N 1
ATOM 1524 C CA . LEU A 1 195 ? -26.439 11.414 27.667 1.00 96.88 195 LEU A CA 1
ATOM 1525 C C . LEU A 1 195 ? -27.845 10.840 27.688 1.00 96.88 195 LEU A C 1
ATOM 1527 O O . LEU A 1 195 ? -28.691 11.305 28.475 1.00 96.88 195 LEU A O 1
ATOM 1531 N N . ASP A 1 196 ? -28.048 9.776 26.919 1.00 95.62 196 ASP A N 1
ATOM 1532 C CA . ASP A 1 196 ? -29.269 8.990 26.994 1.00 95.62 196 ASP A CA 1
ATOM 1533 C C . ASP A 1 196 ? -29.403 8.292 28.366 1.00 95.62 196 ASP A C 1
ATOM 1535 O O . ASP A 1 196 ? -28.508 8.311 29.223 1.00 95.62 196 ASP A O 1
ATOM 1539 N N . ALA A 1 197 ? -30.565 7.688 28.624 1.00 95.69 197 ALA A N 1
ATOM 1540 C CA . ALA A 1 197 ? -30.839 7.052 29.912 1.00 95.69 197 ALA A CA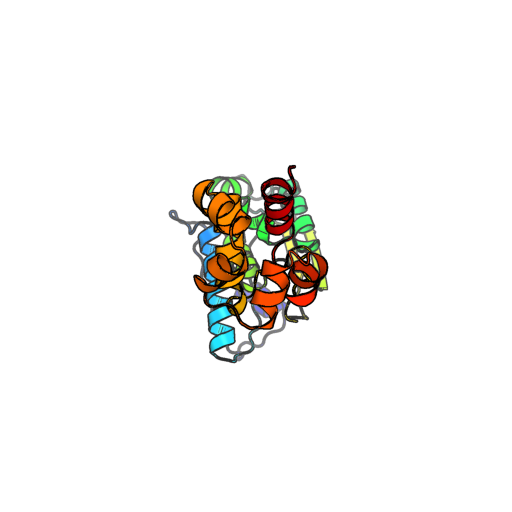 1
ATOM 1541 C C . ALA A 1 197 ? -29.868 5.899 30.231 1.00 95.69 197 ALA A C 1
ATOM 1543 O O . ALA A 1 197 ? -29.511 5.687 31.392 1.00 95.69 197 ALA A O 1
ATOM 1544 N N . GLN A 1 198 ? -29.437 5.164 29.208 1.00 95.00 198 GLN A N 1
ATOM 1545 C CA . GLN A 1 198 ? -28.557 4.013 29.323 1.00 95.00 198 GLN A CA 1
ATOM 1546 C C . GLN A 1 198 ? -27.111 4.437 29.603 1.00 95.00 198 GLN A C 1
ATOM 1548 O O . GLN A 1 198 ? -26.468 3.887 30.501 1.00 95.00 198 GLN A O 1
ATOM 1553 N N . GLU A 1 199 ? -26.616 5.414 28.851 1.00 96.62 199 GLU A N 1
ATOM 1554 C CA . GLU A 1 199 ? -25.306 6.036 29.007 1.00 96.62 199 GLU A CA 1
ATOM 1555 C C . GLU A 1 199 ? -25.178 6.673 30.385 1.00 96.62 199 GLU A C 1
ATOM 1557 O O . GLU A 1 199 ? -24.228 6.396 31.116 1.00 96.62 199 GLU A O 1
ATOM 1562 N N . ARG A 1 200 ? -26.182 7.462 30.782 1.00 97.12 200 ARG A N 1
ATOM 1563 C CA . ARG A 1 200 ? -26.238 8.114 32.092 1.00 97.12 200 ARG A CA 1
ATOM 1564 C C . ARG A 1 200 ? -26.199 7.100 33.227 1.00 97.12 200 ARG A C 1
ATOM 1566 O O . ARG A 1 200 ? -25.439 7.288 34.176 1.00 97.12 200 ARG A O 1
ATOM 1573 N N . ALA A 1 201 ? -26.990 6.031 33.136 1.00 96.94 201 ALA A N 1
ATOM 1574 C CA . ALA A 1 201 ? -27.019 4.989 34.156 1.00 96.94 201 ALA A CA 1
ATOM 1575 C C . ALA A 1 201 ? -25.656 4.291 34.293 1.00 96.94 201 ALA A C 1
ATOM 1577 O O . ALA A 1 201 ? -25.128 4.200 35.402 1.00 96.94 201 ALA A O 1
ATOM 1578 N N . ALA A 1 202 ? -25.059 3.863 33.174 1.00 96.56 202 ALA A N 1
ATOM 1579 C CA . ALA A 1 202 ? -23.758 3.193 33.172 1.00 96.56 202 ALA A CA 1
ATOM 1580 C C . ALA A 1 202 ? -22.632 4.114 33.675 1.00 96.56 202 ALA A C 1
ATOM 1582 O O . ALA A 1 202 ? -21.794 3.701 34.475 1.00 96.56 202 ALA A O 1
ATOM 1583 N N . PHE A 1 203 ? -22.646 5.382 33.259 1.00 96.25 203 PHE A N 1
ATOM 1584 C CA . PHE A 1 203 ? -21.646 6.375 33.639 1.00 96.25 203 PHE A CA 1
ATOM 1585 C C . PHE A 1 203 ? -21.686 6.717 35.133 1.00 96.25 203 PHE A C 1
ATOM 1587 O O . PHE A 1 203 ? -20.653 6.700 35.800 1.00 96.25 203 PHE A O 1
ATOM 1594 N N . VAL A 1 204 ? -22.875 6.973 35.689 1.00 95.56 204 VAL A N 1
ATOM 1595 C CA . VAL A 1 204 ? -23.045 7.286 37.120 1.00 95.56 204 VAL A CA 1
ATOM 1596 C C . VAL A 1 204 ? -22.663 6.088 37.997 1.00 95.56 204 VAL A C 1
ATOM 1598 O O . VAL A 1 204 ? -22.009 6.256 39.035 1.00 95.56 204 VAL A O 1
ATOM 1601 N N . ALA A 1 205 ? -23.029 4.878 37.568 1.00 95.00 205 ALA A N 1
ATOM 1602 C CA . ALA A 1 205 ? -22.695 3.642 38.266 1.00 95.00 205 ALA A CA 1
ATOM 1603 C C . ALA A 1 205 ? -21.209 3.257 38.154 1.00 95.00 205 ALA A C 1
ATOM 1605 O O . ALA A 1 205 ? -20.746 2.453 38.959 1.00 95.00 205 ALA A O 1
ATOM 1606 N N . LEU A 1 206 ? -20.459 3.843 37.207 1.00 94.00 206 LEU A N 1
ATOM 1607 C CA . LEU A 1 206 ? -19.146 3.348 36.768 1.00 94.00 206 LEU A CA 1
ATOM 1608 C C . LEU A 1 206 ? -19.203 1.862 36.378 1.00 94.00 206 LEU A C 1
ATOM 1610 O O . LEU A 1 206 ? -18.306 1.084 36.700 1.00 94.00 206 LEU A O 1
ATOM 1614 N N . ASP A 1 207 ? -20.281 1.469 35.698 1.00 95.00 207 ASP A N 1
ATOM 1615 C CA . ASP A 1 207 ? -20.468 0.106 35.209 1.00 95.00 207 ASP A CA 1
ATOM 1616 C C . ASP A 1 207 ? -19.547 -0.127 34.008 1.00 95.00 207 ASP A C 1
ATOM 1618 O O . ASP A 1 207 ? -19.866 0.194 32.861 1.00 95.00 207 ASP A O 1
ATOM 1622 N N . ARG A 1 208 ? -18.358 -0.647 34.306 1.00 91.56 208 ARG A N 1
ATOM 1623 C CA . ARG A 1 208 ? -17.293 -0.897 33.338 1.00 91.56 208 ARG A CA 1
ATOM 1624 C C . ARG A 1 208 ? -17.742 -1.800 32.198 1.00 91.56 208 ARG A C 1
ATOM 1626 O O . ARG A 1 208 ? -17.428 -1.513 31.043 1.00 91.56 208 ARG A O 1
ATOM 1633 N N . ASP A 1 209 ? -18.461 -2.870 32.515 1.00 92.06 209 ASP A N 1
ATOM 1634 C CA . ASP A 1 209 ? -18.873 -3.860 31.525 1.00 92.06 209 ASP A CA 1
ATOM 1635 C C . ASP A 1 209 ? -19.925 -3.250 30.597 1.00 92.06 209 ASP A C 1
ATOM 1637 O O . ASP A 1 209 ? -19.823 -3.374 29.377 1.00 92.06 209 ASP A O 1
ATOM 1641 N N . ALA A 1 210 ? -20.869 -2.474 31.137 1.00 94.38 210 ALA A N 1
ATOM 1642 C CA . ALA A 1 210 ? -21.812 -1.728 30.314 1.00 94.38 210 ALA A CA 1
ATOM 1643 C C . ALA A 1 210 ? -21.131 -0.658 29.445 1.00 94.38 210 ALA A C 1
ATOM 1645 O O . ALA A 1 210 ? -21.486 -0.514 28.273 1.00 94.38 210 ALA A O 1
ATOM 1646 N N . LEU A 1 211 ? -20.177 0.097 29.998 1.00 93.88 211 LEU A N 1
ATOM 1647 C CA . LEU A 1 211 ? -19.454 1.143 29.269 1.00 93.88 211 LEU A CA 1
ATOM 1648 C C . LEU A 1 211 ? -18.600 0.560 28.135 1.00 93.88 211 LEU A C 1
ATOM 1650 O O . LEU A 1 211 ? -18.543 1.143 27.054 1.00 93.88 211 LEU A O 1
ATOM 1654 N N . ARG A 1 212 ? -17.968 -0.596 28.356 1.00 91.38 212 ARG A N 1
ATOM 1655 C CA . ARG A 1 212 ? -17.106 -1.254 27.371 1.00 91.38 212 ARG A CA 1
ATOM 1656 C C . ARG A 1 212 ? -17.892 -2.087 26.365 1.00 91.38 212 ARG A C 1
ATOM 1658 O O . ARG A 1 212 ? -17.822 -1.826 25.171 1.00 91.38 212 ARG A O 1
ATOM 1665 N N . GLU A 1 213 ? -18.606 -3.101 26.842 1.00 90.06 213 GLU A N 1
ATOM 1666 C CA . GLU A 1 213 ? -19.143 -4.171 25.993 1.00 90.06 213 GLU A CA 1
ATOM 1667 C C . GLU A 1 213 ? -20.423 -3.745 25.271 1.00 90.06 213 GLU A C 1
ATOM 1669 O O . GLU A 1 213 ? -20.711 -4.218 24.176 1.00 90.06 213 GLU A O 1
ATOM 1674 N N . ARG A 1 214 ? -21.196 -2.833 25.871 1.00 90.81 214 ARG A N 1
ATOM 1675 C CA . ARG A 1 214 ? -22.483 -2.392 25.320 1.00 90.81 214 ARG A CA 1
ATOM 1676 C C . ARG A 1 214 ? -22.438 -0.990 24.724 1.00 90.81 214 ARG A C 1
ATOM 1678 O O . ARG A 1 214 ? -23.103 -0.743 23.727 1.00 90.81 214 ARG A O 1
ATOM 1685 N N . LEU A 1 215 ? -21.699 -0.072 25.345 1.00 92.44 215 LEU A N 1
ATOM 1686 C CA . LEU A 1 215 ? -21.598 1.323 24.897 1.00 92.44 215 LEU A CA 1
ATOM 1687 C C . LEU A 1 215 ? -20.330 1.606 24.082 1.00 92.44 215 LEU A C 1
ATOM 1689 O O . LEU A 1 215 ? -20.161 2.723 23.599 1.00 92.44 215 LEU A O 1
ATOM 1693 N N . GLY A 1 216 ? -19.449 0.614 23.912 1.00 91.62 216 GLY A N 1
ATOM 1694 C CA . GLY A 1 216 ? -18.302 0.705 23.008 1.00 91.62 216 GLY A CA 1
ATOM 1695 C C . GLY A 1 216 ? -17.280 1.778 23.390 1.00 91.62 216 GLY A C 1
ATOM 1696 O O . GLY A 1 216 ? -16.553 2.264 22.525 1.00 91.62 216 GLY A O 1
ATOM 1697 N N . ILE A 1 217 ? -17.215 2.185 24.662 1.00 93.38 217 ILE A N 1
ATOM 1698 C CA . ILE A 1 217 ? -16.241 3.181 25.106 1.00 93.38 217 ILE A CA 1
ATOM 1699 C C . ILE A 1 217 ? -14.842 2.568 25.120 1.00 93.38 217 ILE A C 1
ATOM 1701 O O . ILE A 1 217 ? -14.623 1.452 25.594 1.00 93.38 217 ILE A O 1
ATOM 1705 N N . ASN A 1 218 ? -13.876 3.340 24.617 1.00 91.81 218 ASN A N 1
ATOM 1706 C CA . ASN A 1 218 ? -12.494 2.909 24.487 1.00 91.81 218 ASN A CA 1
ATOM 1707 C C . ASN A 1 218 ? -11.926 2.378 25.829 1.00 91.81 218 ASN A C 1
ATOM 1709 O O . ASN A 1 218 ? -11.919 3.116 26.821 1.00 91.81 218 ASN A O 1
ATOM 1713 N N . PRO A 1 219 ? -11.378 1.147 25.869 1.00 91.12 219 PRO A N 1
ATOM 1714 C CA . PRO A 1 219 ? -10.853 0.546 27.094 1.00 91.12 219 PRO A CA 1
ATOM 1715 C C . PRO A 1 219 ? -9.763 1.367 27.794 1.00 91.12 219 PRO A C 1
ATOM 1717 O O . PRO A 1 219 ? -9.688 1.347 29.019 1.00 91.12 219 PRO A O 1
ATOM 1720 N N . MET A 1 220 ? -8.936 2.114 27.051 1.00 90.88 220 MET A N 1
ATOM 1721 C CA . MET A 1 220 ? -7.911 2.979 27.647 1.00 90.88 220 MET A CA 1
ATOM 1722 C C . MET A 1 220 ? -8.529 4.156 28.390 1.00 90.88 220 MET A C 1
ATOM 1724 O O . MET A 1 220 ? -8.052 4.528 29.460 1.00 90.88 220 MET A O 1
ATOM 1728 N N . LEU A 1 221 ? -9.605 4.722 27.846 1.00 92.69 221 LEU A N 1
ATOM 1729 C CA . LEU A 1 221 ? -10.330 5.807 28.491 1.00 92.69 221 LEU A CA 1
ATOM 1730 C C . LEU A 1 221 ? -10.993 5.323 29.793 1.00 92.69 221 LEU A C 1
ATOM 1732 O O . LEU A 1 221 ? -10.928 6.015 30.807 1.00 92.69 221 LEU A O 1
ATOM 1736 N N . LEU A 1 222 ? -11.547 4.105 29.789 1.00 93.38 222 LEU A N 1
ATOM 1737 C CA . LEU A 1 222 ? -12.128 3.472 30.980 1.00 93.38 222 LEU A CA 1
ATOM 1738 C C . LEU A 1 222 ? -11.075 3.116 32.035 1.00 93.38 222 LEU A C 1
ATOM 1740 O O . LEU A 1 222 ? -11.275 3.395 33.213 1.00 93.38 222 LEU A O 1
ATOM 1744 N N . TYR A 1 223 ? -9.927 2.577 31.622 1.00 92.12 223 TYR A N 1
ATOM 1745 C CA . TYR A 1 223 ? -8.809 2.306 32.528 1.00 92.12 223 TYR A CA 1
ATOM 1746 C C . TYR A 1 223 ? -8.331 3.580 33.242 1.00 92.12 223 TYR A C 1
ATOM 1748 O O . TYR A 1 223 ? -8.106 3.582 34.451 1.00 92.12 223 TYR A O 1
ATOM 1756 N N . GLN A 1 224 ? -8.214 4.690 32.506 1.00 94.19 224 GLN A N 1
ATOM 1757 C CA . GLN A 1 224 ? -7.855 5.979 33.096 1.00 94.19 224 GLN A CA 1
ATOM 1758 C C . GLN A 1 224 ? -8.951 6.495 34.035 1.00 94.19 224 GLN A C 1
ATOM 1760 O O . GLN A 1 224 ? -8.637 6.977 35.120 1.00 94.19 224 GLN A O 1
ATOM 1765 N N . LEU A 1 225 ? -10.230 6.369 33.669 1.00 94.44 225 LEU A N 1
ATOM 1766 C CA . LEU A 1 225 ? -11.347 6.740 34.541 1.00 94.44 225 LEU A CA 1
ATOM 1767 C C . LEU A 1 225 ? -11.275 6.001 35.887 1.00 94.44 225 LEU A C 1
ATOM 1769 O O . LEU A 1 225 ? -11.338 6.635 36.942 1.00 94.44 225 LEU A O 1
ATOM 1773 N N . GLU A 1 226 ? -11.082 4.681 35.852 1.00 91.50 226 GLU A N 1
ATOM 1774 C CA . GLU A 1 226 ? -10.919 3.839 37.042 1.00 91.50 226 GLU A CA 1
ATOM 1775 C C . GLU A 1 226 ? -9.721 4.277 37.887 1.00 91.50 226 GLU A C 1
ATOM 1777 O O . GLU A 1 226 ? -9.863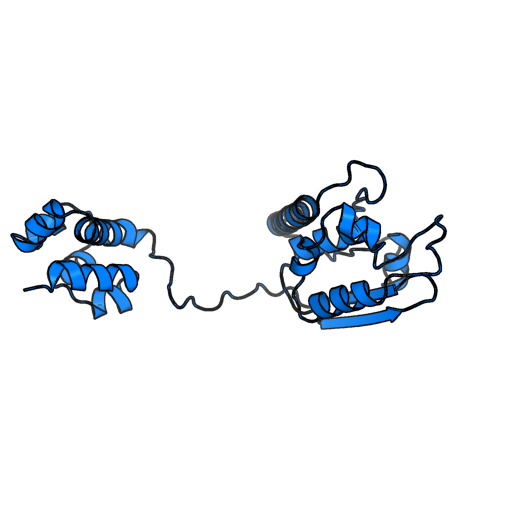 4.471 39.090 1.00 91.50 226 GLU A O 1
ATOM 1782 N N . ALA A 1 227 ? -8.559 4.513 37.274 1.00 90.44 227 ALA A N 1
ATOM 1783 C CA . ALA A 1 227 ? -7.368 4.962 37.994 1.00 90.44 227 ALA A CA 1
ATOM 1784 C C . ALA A 1 227 ? -7.559 6.331 38.675 1.00 90.44 227 ALA A C 1
ATOM 1786 O O . ALA A 1 227 ? -6.952 6.610 39.707 1.00 90.44 227 ALA A O 1
ATOM 1787 N N . ARG A 1 228 ? -8.394 7.207 38.105 1.00 89.69 228 ARG A N 1
ATOM 1788 C CA . ARG A 1 228 ? -8.597 8.580 38.594 1.00 89.69 228 ARG A CA 1
ATOM 1789 C C . ARG A 1 228 ? -9.724 8.719 39.612 1.00 89.69 228 ARG A C 1
ATOM 1791 O O . ARG A 1 228 ? -9.682 9.651 40.414 1.00 89.69 228 ARG A O 1
ATOM 1798 N N . VAL A 1 229 ? -10.722 7.839 39.561 1.00 86.50 229 VAL A N 1
ATOM 1799 C CA . VAL A 1 229 ? -11.898 7.854 40.449 1.00 86.50 229 VAL A CA 1
ATOM 1800 C C . VAL A 1 229 ? -11.833 6.747 41.512 1.00 86.50 229 VAL A C 1
ATOM 1802 O O . VAL A 1 229 ? -12.416 6.891 42.584 1.00 86.50 229 VAL A O 1
ATOM 1805 N N . GLY A 1 230 ? -11.107 5.660 41.241 1.00 67.12 230 GLY A N 1
ATOM 1806 C CA . GLY A 1 230 ? -10.965 4.483 42.102 1.00 67.12 230 GLY A CA 1
ATOM 1807 C C . GLY A 1 230 ? -9.870 4.567 43.170 1.00 67.12 230 GLY A C 1
ATOM 1808 O O . GLY A 1 230 ? -9.828 3.700 44.040 1.00 67.12 230 GLY A O 1
ATOM 1809 N N . SER A 1 231 ? -9.010 5.592 43.168 1.00 48.88 231 SER A N 1
ATOM 1810 C CA . SER A 1 231 ? -8.089 5.839 44.287 1.00 48.88 231 SER A CA 1
ATOM 1811 C C . SER A 1 231 ? -8.835 6.441 45.482 1.00 48.88 231 SER A C 1
ATOM 1813 O O . SER A 1 231 ? -9.057 7.652 45.544 1.00 48.88 231 SER A O 1
ATOM 1815 N N . LYS A 1 232 ? -9.202 5.580 46.434 1.00 43.06 232 LYS A N 1
ATOM 1816 C CA . LYS A 1 232 ? -9.219 5.919 47.861 1.00 43.06 232 LYS A CA 1
ATOM 1817 C C . LYS A 1 232 ? -7.939 5.412 48.505 1.00 43.06 232 LYS A C 1
ATOM 1819 O O . LYS A 1 232 ? -7.539 4.280 48.158 1.00 43.06 232 LYS A O 1
#

pLDDT: mean 92.12, std 7.89, range [43.06, 98.5]

Radius of gyration: 27.3 Å; chains: 1; bounding box: 57×35×80 Å

Sequence (232 aa):
AFTIPLEFCGYKHEQQFLPIFVNAYVPPQPTPERCFAFGQALAHAIEREGRRAVVLASGGLSHYPGTPQYPHPDIDTDRVIFERLAAGNLRYLLSFDAAALDRTGNVECRSLQILAGMIGDRKPDSALFEPSWHHIYAVLGWTELAPVKAEPLYYPATESERSELARAIFAIVEDAAARAAFNSDRGGYAARFDLDAQERAAFVALDRDALRERLGINPMLLYQLEARVGSK